Protein AF-A0A955A7E6-F1 (afdb_monomer_lite)

Secondary structure (DSSP, 8-state):
--HHHHHHHHHHHHHHHT--TTS-TT-GGGTTTTTTHHHHHHHHHHTT------SS-EEEEEEESSTT----HHHHHHHHHHHHHH-TT-EEEEEEEEEEEEEE--BTT--EEEPTTT--EEE--TT-TT-HHHHHHHHHHHHHSSS-TTT-EEE-TTT--EEEGGG-EESS--EEEEEEEEEE----SSPPPHHHHHHHHHHHTS-EEEEEEE-

Structure (mmCIF, N/CA/C/O backbone):
data_AF-A0A955A7E6-F1
#
_entry.id   AF-A0A955A7E6-F1
#
loop_
_atom_site.group_PDB
_atom_site.id
_atom_site.type_symbol
_atom_site.label_atom_id
_atom_site.label_alt_id
_atom_site.label_comp_id
_atom_site.label_asym_id
_atom_site.label_entity_id
_atom_site.label_seq_id
_atom_site.pdbx_PDB_ins_code
_atom_site.Cartn_x
_atom_site.Cartn_y
_atom_site.Cartn_z
_atom_site.occupancy
_atom_site.B_iso_or_equiv
_atom_site.auth_seq_id
_atom_site.auth_comp_id
_atom_site.auth_asym_id
_atom_site.auth_atom_id
_atom_site.pdbx_PDB_model_num
ATOM 1 N N . MET A 1 1 ? 52.123 -18.744 0.848 1.00 58.06 1 MET A N 1
ATOM 2 C CA . MET A 1 1 ? 50.751 -18.868 1.372 1.00 58.06 1 MET A CA 1
ATOM 3 C C . MET A 1 1 ? 49.791 -18.625 0.222 1.00 58.06 1 MET A C 1
ATOM 5 O O . MET A 1 1 ? 49.946 -17.614 -0.463 1.00 58.06 1 MET A O 1
ATOM 9 N N . ARG A 1 2 ? 48.889 -19.569 -0.059 1.00 76.00 2 ARG A N 1
ATOM 10 C CA . ARG A 1 2 ? 47.854 -19.397 -1.097 1.00 76.00 2 ARG A CA 1
ATOM 11 C C . ARG A 1 2 ? 46.887 -18.290 -0.660 1.00 76.00 2 ARG A C 1
ATOM 13 O O . ARG A 1 2 ? 46.747 -18.036 0.534 1.00 76.00 2 ARG A O 1
ATOM 20 N N . ARG A 1 3 ? 46.232 -17.617 -1.611 1.00 71.25 3 ARG A N 1
ATOM 21 C CA . ARG A 1 3 ? 45.279 -16.523 -1.331 1.00 71.25 3 ARG A CA 1
ATOM 22 C C . ARG A 1 3 ? 44.211 -16.945 -0.310 1.00 71.25 3 ARG A C 1
ATOM 24 O O . ARG A 1 3 ? 43.955 -16.196 0.625 1.00 71.25 3 ARG A O 1
ATOM 31 N N . ASP A 1 4 ? 43.705 -18.168 -0.432 1.00 75.38 4 ASP A N 1
ATOM 32 C CA . ASP A 1 4 ? 42.652 -18.720 0.430 1.00 75.38 4 ASP A CA 1
ATOM 33 C C . ASP A 1 4 ? 43.144 -19.024 1.854 1.00 75.38 4 ASP A C 1
ATOM 35 O O . ASP A 1 4 ? 42.432 -18.789 2.823 1.00 75.38 4 ASP A O 1
ATOM 39 N N . GLU A 1 5 ? 44.394 -19.477 2.004 1.00 79.00 5 GLU A N 1
ATOM 40 C CA . GLU A 1 5 ? 45.022 -19.701 3.317 1.00 79.00 5 GLU A CA 1
ATOM 41 C C . GLU A 1 5 ? 45.196 -18.376 4.071 1.00 79.00 5 GLU A C 1
ATOM 43 O O . GLU A 1 5 ? 44.936 -18.301 5.271 1.00 79.00 5 GLU A O 1
ATOM 48 N N . ARG A 1 6 ? 45.583 -17.309 3.352 1.00 84.94 6 ARG A N 1
ATOM 49 C CA . ARG A 1 6 ? 45.691 -15.959 3.922 1.00 84.94 6 ARG A CA 1
ATOM 50 C C . ARG A 1 6 ? 44.331 -15.433 4.364 1.00 84.94 6 ARG A C 1
ATOM 52 O O . ARG A 1 6 ? 44.232 -14.839 5.431 1.00 84.94 6 ARG A O 1
ATOM 59 N N . LEU A 1 7 ? 43.312 -15.621 3.528 1.00 83.62 7 LEU A N 1
ATOM 60 C CA . LEU A 1 7 ? 41.966 -15.130 3.796 1.00 83.62 7 LEU A CA 1
ATOM 61 C C . LEU A 1 7 ? 41.359 -15.831 5.014 1.00 83.62 7 LEU A C 1
ATOM 63 O O . LEU A 1 7 ? 40.848 -15.168 5.909 1.00 83.62 7 LEU A O 1
ATOM 67 N N . ARG A 1 8 ? 41.507 -17.158 5.089 1.00 84.12 8 ARG A N 1
ATOM 68 C CA . ARG A 1 8 ? 41.036 -17.957 6.222 1.00 84.12 8 ARG A CA 1
ATOM 69 C C . ARG A 1 8 ? 41.695 -17.541 7.534 1.00 84.12 8 ARG A C 1
ATOM 71 O O . ARG A 1 8 ? 41.008 -17.456 8.544 1.00 84.12 8 ARG A O 1
ATOM 78 N N . TYR A 1 9 ? 42.998 -17.255 7.507 1.00 85.75 9 TYR A N 1
ATOM 79 C CA . TYR A 1 9 ? 43.719 -16.748 8.675 1.00 85.75 9 TYR A CA 1
ATOM 80 C C . TYR A 1 9 ? 43.168 -15.394 9.142 1.00 85.75 9 TYR A C 1
ATOM 82 O O . TYR A 1 9 ? 42.861 -15.237 10.317 1.00 85.75 9 TYR A O 1
ATOM 90 N N . VAL A 1 10 ? 42.992 -14.439 8.221 1.00 87.19 10 VAL A N 1
ATOM 91 C CA . VAL A 1 10 ? 42.460 -13.103 8.548 1.00 87.19 10 VAL A CA 1
ATOM 92 C C . VAL A 1 10 ? 41.033 -13.190 9.091 1.00 87.19 10 VAL A C 1
ATOM 94 O O . VAL A 1 10 ? 40.727 -12.543 10.083 1.00 87.19 10 VAL A O 1
ATOM 97 N N . ILE A 1 11 ? 40.177 -14.017 8.485 1.00 85.75 11 ILE A N 1
ATOM 98 C CA . ILE A 1 11 ? 38.806 -14.226 8.966 1.00 85.75 11 ILE A CA 1
ATOM 99 C C . ILE A 1 11 ? 38.822 -14.802 10.384 1.00 85.75 11 ILE A C 1
ATOM 101 O O . ILE A 1 11 ? 38.129 -14.284 11.246 1.00 85.75 11 ILE A O 1
ATOM 105 N N . SER A 1 12 ? 39.638 -15.826 10.645 1.00 83.50 12 SER A N 1
ATOM 106 C CA . SER A 1 12 ? 39.751 -16.418 11.983 1.00 83.50 12 SER A CA 1
ATOM 107 C C . SER A 1 12 ? 40.184 -15.399 13.042 1.00 83.50 12 SER A C 1
ATOM 109 O O . SER A 1 12 ? 39.665 -15.420 14.152 1.00 83.50 12 SER A O 1
ATOM 111 N N . ASP A 1 13 ? 41.112 -14.502 12.696 1.00 85.00 13 ASP A N 1
ATOM 112 C CA . ASP A 1 13 ? 41.604 -13.466 13.608 1.00 85.00 13 ASP A CA 1
ATOM 113 C C . ASP A 1 13 ? 40.532 -12.400 13.898 1.00 85.00 13 ASP A C 1
ATOM 115 O O . ASP A 1 13 ? 40.347 -12.026 15.053 1.00 85.00 13 ASP A O 1
ATOM 119 N N . ILE A 1 14 ? 39.758 -11.983 12.887 1.00 84.69 14 ILE A N 1
ATOM 120 C CA . ILE A 1 14 ? 38.626 -11.052 13.056 1.00 84.69 14 ILE A CA 1
ATOM 121 C C . ILE A 1 14 ? 37.542 -11.667 13.950 1.00 84.69 14 ILE A C 1
ATOM 123 O O . ILE A 1 14 ? 37.086 -11.012 14.885 1.00 84.69 14 ILE A O 1
ATOM 127 N N . LEU A 1 15 ? 37.152 -12.924 13.704 1.00 79.81 15 LEU A N 1
ATOM 128 C CA . LEU A 1 15 ? 36.142 -13.611 14.521 1.00 79.81 15 LEU A CA 1
ATOM 129 C C . LEU A 1 15 ? 36.568 -13.671 15.997 1.00 79.81 15 LEU A C 1
ATOM 131 O O . LEU A 1 15 ? 35.775 -13.393 16.884 1.00 79.81 15 LEU A O 1
ATOM 135 N N . PHE A 1 16 ? 37.838 -13.966 16.272 1.00 76.19 16 PHE A N 1
ATOM 136 C CA . PHE A 1 16 ? 38.302 -14.138 17.649 1.00 76.19 16 PHE A CA 1
ATOM 137 C C . PHE A 1 16 ? 38.703 -12.831 18.358 1.00 76.19 16 PHE A C 1
ATOM 139 O O . PHE A 1 16 ? 38.814 -12.795 19.580 1.00 76.19 16 PHE A O 1
ATOM 146 N N . ARG A 1 17 ? 38.983 -11.742 17.634 1.00 78.62 17 ARG A N 1
ATOM 147 C CA . ARG A 1 17 ? 39.456 -10.484 18.252 1.00 78.62 17 ARG A CA 1
ATOM 148 C C . ARG A 1 17 ? 38.476 -9.331 18.148 1.00 78.62 17 ARG A C 1
ATOM 150 O O . ARG A 1 17 ? 38.492 -8.455 19.008 1.00 78.62 17 ARG A O 1
ATOM 157 N N . GLU A 1 18 ? 37.677 -9.301 17.091 1.00 81.12 18 GLU A N 1
ATOM 158 C CA . GLU A 1 18 ? 36.869 -8.137 16.725 1.00 81.12 18 GLU A CA 1
ATOM 159 C C . GLU A 1 18 ? 35.366 -8.435 16.749 1.00 81.12 18 GLU A C 1
ATOM 161 O O . GLU A 1 18 ? 34.572 -7.524 16.974 1.00 81.12 18 GLU A O 1
ATOM 166 N N . TRP A 1 19 ? 34.960 -9.695 16.559 1.00 73.62 19 TRP A N 1
ATOM 167 C CA . TRP A 1 19 ? 33.554 -10.083 16.464 1.00 73.62 19 TRP A CA 1
ATOM 168 C C . TRP A 1 19 ? 33.196 -11.168 17.484 1.00 73.62 19 TRP A C 1
ATOM 170 O O . TRP A 1 19 ? 33.224 -12.352 17.173 1.00 73.62 19 TRP A O 1
ATOM 180 N N . ASP A 1 20 ? 32.825 -10.745 18.699 1.00 75.88 20 ASP A N 1
ATOM 181 C CA . ASP A 1 20 ? 32.431 -11.629 19.809 1.00 75.88 20 ASP A CA 1
ATOM 182 C C . ASP A 1 20 ? 30.921 -11.580 20.120 1.00 75.88 20 ASP A C 1
ATOM 184 O O . ASP A 1 20 ? 30.512 -11.082 21.172 1.00 75.88 20 ASP A O 1
ATOM 188 N N . PRO A 1 21 ? 30.040 -12.036 19.215 1.00 66.50 21 PRO A N 1
ATOM 189 C CA . PRO A 1 21 ? 28.597 -11.882 19.396 1.00 66.50 21 PRO A CA 1
ATOM 190 C C . PRO A 1 21 ? 28.041 -12.662 20.597 1.00 66.50 21 PRO A C 1
ATOM 192 O O . PRO A 1 21 ? 26.967 -12.323 21.090 1.00 66.50 21 PRO A O 1
ATOM 195 N N . VAL A 1 22 ? 28.745 -13.699 21.063 1.00 69.94 22 VAL A N 1
ATOM 196 C CA . VAL A 1 22 ? 28.321 -14.544 22.193 1.00 69.94 22 VAL A CA 1
ATOM 197 C C . VAL A 1 22 ? 29.202 -14.395 23.439 1.00 69.94 22 VAL A C 1
ATOM 199 O O . VAL A 1 22 ? 28.901 -15.016 24.456 1.00 69.94 22 VAL A O 1
ATOM 202 N N . GLY A 1 23 ? 30.226 -13.536 23.398 1.00 75.50 23 GLY A N 1
ATOM 203 C CA . GLY A 1 23 ? 31.015 -13.149 24.571 1.00 75.50 23 GLY A CA 1
ATOM 204 C C . GLY A 1 23 ? 31.943 -14.246 25.096 1.00 75.50 23 GLY A C 1
ATOM 205 O O . GLY A 1 23 ? 31.954 -14.487 26.300 1.00 75.50 23 GLY A O 1
ATOM 206 N N . VAL A 1 24 ? 32.649 -14.960 24.215 1.00 78.19 24 VAL A N 1
ATOM 207 C CA . VAL A 1 24 ? 33.497 -16.111 24.585 1.00 78.19 24 VAL A CA 1
ATOM 208 C C . VAL A 1 24 ? 34.985 -15.919 24.278 1.00 78.19 24 VAL A C 1
ATOM 210 O O . VAL A 1 24 ? 35.782 -16.815 24.561 1.00 78.19 24 VAL A O 1
ATOM 213 N N . ASN A 1 25 ? 35.396 -14.765 23.739 1.00 73.81 25 ASN A N 1
ATOM 214 C CA . ASN A 1 25 ? 36.791 -14.527 23.341 1.00 73.81 25 ASN A CA 1
ATOM 215 C C . ASN A 1 25 ? 37.768 -14.432 24.530 1.00 73.81 25 ASN A C 1
ATOM 217 O O . ASN A 1 25 ? 38.979 -14.574 24.351 1.00 73.81 25 ASN A O 1
ATOM 221 N N . ASP A 1 26 ? 37.272 -14.225 25.752 1.00 75.81 26 ASP A N 1
ATOM 222 C CA . ASP A 1 26 ? 38.051 -14.225 26.996 1.00 75.81 26 ASP A CA 1
ATOM 223 C C . ASP A 1 26 ? 38.126 -15.606 27.679 1.00 75.81 26 ASP A C 1
ATOM 225 O O . ASP A 1 26 ? 38.833 -15.776 28.678 1.00 75.81 26 ASP A O 1
ATOM 229 N N . ILE A 1 27 ? 37.452 -16.620 27.127 1.00 78.19 27 ILE A N 1
ATOM 230 C CA . ILE A 1 27 ? 37.404 -17.973 27.679 1.00 78.19 27 ILE A CA 1
ATOM 231 C C . ILE A 1 27 ? 38.333 -18.888 26.866 1.00 78.19 27 ILE A C 1
ATOM 233 O O . ILE A 1 27 ? 37.972 -19.464 25.846 1.00 78.19 27 ILE A O 1
ATOM 237 N N . GLU A 1 28 ? 39.549 -19.104 27.372 1.00 65.81 28 GLU A N 1
ATOM 238 C CA . GLU A 1 28 ? 40.604 -19.885 26.693 1.00 65.81 28 GLU A CA 1
ATOM 239 C C . GLU A 1 28 ? 40.165 -21.312 26.285 1.00 65.81 28 GLU A C 1
ATOM 241 O O . GLU A 1 28 ? 40.630 -21.860 25.284 1.00 65.81 28 GLU A O 1
ATOM 246 N N . ARG A 1 29 ? 39.226 -21.909 27.035 1.00 70.75 29 ARG A N 1
ATOM 247 C CA . ARG A 1 29 ? 38.720 -23.281 26.829 1.00 70.75 29 ARG A CA 1
ATOM 248 C C . ARG A 1 29 ? 37.742 -23.454 25.665 1.00 70.75 29 ARG A C 1
ATOM 250 O O . ARG A 1 29 ? 37.391 -24.598 25.401 1.00 70.75 29 ARG A O 1
ATOM 257 N N . VAL A 1 30 ? 37.293 -22.373 25.038 1.00 69.50 30 VAL A N 1
ATOM 258 C CA . VAL A 1 30 ? 36.272 -22.393 23.972 1.00 69.50 30 VAL A CA 1
ATOM 259 C C . VAL A 1 30 ? 36.739 -21.633 22.729 1.00 69.50 30 VAL A C 1
ATOM 261 O O . VAL A 1 30 ? 35.948 -21.152 21.925 1.00 69.50 30 VAL A O 1
ATOM 264 N N . SER A 1 31 ? 38.060 -21.524 22.563 1.00 66.00 31 SER A N 1
ATOM 265 C CA . SER A 1 31 ? 38.680 -20.877 21.403 1.00 66.00 31 SER A CA 1
ATOM 266 C C . SER A 1 31 ? 38.385 -21.584 20.073 1.00 66.00 31 SER A C 1
ATOM 268 O O . SER A 1 31 ? 38.509 -20.963 19.021 1.00 66.00 31 SER A O 1
ATOM 270 N N . ASP A 1 32 ? 37.947 -22.843 20.115 1.00 76.44 32 ASP A N 1
ATOM 271 C CA . ASP A 1 32 ? 37.553 -23.659 18.966 1.00 76.44 32 ASP A CA 1
ATOM 272 C C . ASP A 1 32 ? 36.074 -23.512 18.565 1.00 76.44 32 ASP A C 1
ATOM 274 O O . ASP A 1 32 ? 35.696 -23.958 17.479 1.00 76.44 32 ASP A O 1
ATOM 278 N N . GLU A 1 33 ? 35.233 -22.840 19.365 1.00 76.06 33 GLU A N 1
ATOM 279 C CA . GLU A 1 33 ? 33.806 -22.620 19.050 1.00 76.06 33 GLU A CA 1
ATOM 280 C C . GLU A 1 33 ? 33.615 -21.918 17.697 1.00 76.06 33 GLU A C 1
ATOM 282 O O . GLU A 1 33 ? 32.651 -22.165 16.963 1.00 76.06 33 GLU A O 1
ATOM 287 N N . TYR A 1 34 ? 34.576 -21.072 17.319 1.00 76.75 34 TYR A N 1
ATOM 288 C CA . TYR A 1 34 ? 34.531 -20.336 16.066 1.00 76.75 34 TYR A CA 1
ATOM 289 C C . TYR A 1 34 ? 35.208 -21.049 14.887 1.00 76.75 34 TYR A C 1
ATOM 291 O O . TYR A 1 34 ? 35.057 -20.596 13.752 1.00 76.75 34 TYR A O 1
ATOM 299 N N . ASP A 1 35 ? 35.884 -22.187 15.080 1.00 82.88 35 ASP A N 1
ATOM 300 C CA . ASP A 1 35 ? 36.680 -22.849 14.028 1.00 82.88 35 ASP A CA 1
ATOM 301 C C . ASP A 1 35 ? 35.842 -23.367 12.847 1.00 82.88 35 ASP A C 1
ATOM 303 O O . ASP A 1 35 ? 36.354 -23.584 11.738 1.00 82.88 35 ASP A O 1
ATOM 307 N N . SER A 1 36 ? 34.534 -23.531 13.059 1.00 82.94 36 SER A N 1
ATOM 308 C CA . SER A 1 36 ? 33.584 -23.965 12.033 1.00 82.94 36 SER A CA 1
ATOM 309 C C . SER A 1 36 ? 33.230 -22.874 11.008 1.00 82.94 36 SER A C 1
ATOM 311 O O . SER A 1 36 ? 32.884 -23.201 9.868 1.00 82.94 36 SER A O 1
ATOM 313 N N . TYR A 1 37 ? 33.370 -21.587 11.352 1.00 80.88 37 TYR A N 1
ATOM 314 C CA . TYR A 1 37 ? 32.966 -20.460 10.497 1.00 80.88 37 TYR A CA 1
ATOM 315 C C . TYR A 1 37 ? 33.991 -20.068 9.416 1.00 80.88 37 TYR A C 1
ATOM 317 O O . TYR A 1 37 ? 33.574 -19.850 8.269 1.00 80.88 37 TYR A O 1
ATOM 325 N N . PRO A 1 38 ? 35.317 -20.001 9.687 1.00 86.62 38 PRO A N 1
ATOM 326 C CA . PRO A 1 38 ? 36.310 -19.553 8.714 1.00 86.62 38 PRO A CA 1
ATOM 327 C C . PRO A 1 38 ? 36.253 -20.252 7.351 1.00 86.62 38 PRO A C 1
ATOM 329 O O . PRO A 1 38 ? 36.372 -19.551 6.345 1.00 86.62 38 PRO A O 1
ATOM 332 N N . PRO A 1 39 ? 36.042 -21.582 7.236 1.00 83.38 39 PRO A N 1
ATOM 333 C CA . PRO A 1 39 ? 35.915 -22.232 5.929 1.00 83.38 39 PRO A CA 1
ATOM 334 C C . PRO A 1 39 ? 34.721 -21.720 5.112 1.00 83.38 39 PRO A C 1
ATOM 336 O O . PRO A 1 39 ? 34.857 -21.466 3.914 1.00 83.38 39 PRO A O 1
ATOM 339 N N . GLY A 1 40 ? 33.562 -21.548 5.756 1.00 81.56 40 GLY A N 1
ATOM 340 C CA . GLY A 1 40 ? 32.336 -21.082 5.109 1.00 81.56 40 GLY A CA 1
ATOM 341 C C . GLY A 1 40 ? 32.439 -19.627 4.665 1.00 81.56 40 GLY A C 1
ATOM 342 O O . GLY A 1 40 ? 32.144 -19.313 3.514 1.00 81.56 40 GLY A O 1
ATOM 343 N N . LEU A 1 41 ? 32.942 -18.760 5.543 1.00 81.94 41 LEU A N 1
ATOM 344 C CA . LEU A 1 41 ? 33.145 -17.340 5.252 1.00 81.94 41 LEU A CA 1
ATOM 345 C C . LEU A 1 41 ? 34.226 -17.110 4.192 1.00 81.94 41 LEU A C 1
ATOM 347 O O . LEU A 1 41 ? 34.066 -16.247 3.334 1.00 81.94 41 LEU A O 1
ATOM 351 N N . THR A 1 42 ? 35.290 -17.922 4.190 1.00 84.38 42 THR A N 1
ATOM 352 C CA . THR A 1 42 ? 36.318 -17.872 3.138 1.00 84.38 42 THR A CA 1
ATOM 353 C C . THR A 1 42 ? 35.713 -18.200 1.778 1.00 84.38 42 THR A C 1
ATOM 355 O O . THR A 1 42 ? 35.980 -17.499 0.805 1.00 84.38 42 THR A O 1
ATOM 358 N N . ARG A 1 43 ? 34.856 -19.228 1.713 1.00 80.88 43 ARG A N 1
ATOM 359 C CA . ARG A 1 43 ? 34.132 -19.585 0.488 1.00 80.88 43 ARG A CA 1
ATOM 360 C C . ARG A 1 43 ? 33.239 -18.437 0.019 1.00 80.88 43 ARG A C 1
ATOM 362 O O . ARG A 1 43 ? 33.353 -18.020 -1.124 1.00 80.88 43 ARG A O 1
ATOM 369 N N . VAL A 1 44 ? 32.432 -17.872 0.916 1.00 78.62 44 VAL A N 1
ATOM 370 C CA . VAL A 1 44 ? 31.553 -16.729 0.616 1.00 78.62 44 VAL A CA 1
ATOM 371 C C . VAL A 1 44 ? 32.353 -15.527 0.100 1.00 78.62 44 VAL A C 1
ATOM 373 O O . VAL A 1 44 ? 32.000 -14.950 -0.920 1.00 78.62 44 VAL A O 1
ATOM 376 N N . ALA A 1 45 ? 33.464 -15.168 0.739 1.00 79.06 45 ALA A N 1
ATOM 377 C CA . ALA A 1 45 ? 34.293 -14.041 0.313 1.00 79.06 45 ALA A CA 1
ATOM 378 C C . ALA A 1 45 ? 35.006 -14.281 -1.035 1.00 79.06 45 ALA A C 1
ATOM 380 O O . ALA A 1 45 ? 35.194 -13.338 -1.805 1.00 79.06 45 ALA A O 1
ATOM 381 N N . CYS A 1 46 ? 35.390 -15.524 -1.342 1.00 80.25 46 CYS A N 1
ATOM 382 C CA . CYS A 1 46 ? 35.967 -15.886 -2.639 1.00 80.25 46 CYS A CA 1
ATOM 383 C C . CYS A 1 46 ? 34.922 -15.931 -3.765 1.00 80.25 46 CYS A C 1
ATOM 385 O O . CYS A 1 46 ? 35.240 -15.548 -4.891 1.00 80.25 46 CYS A O 1
ATOM 387 N N . ASP A 1 47 ? 33.692 -16.345 -3.452 1.00 80.25 47 ASP A N 1
ATOM 388 C CA . ASP A 1 47 ? 32.591 -16.504 -4.410 1.00 80.25 47 ASP A CA 1
ATOM 389 C C . ASP A 1 47 ? 31.814 -15.193 -4.661 1.00 80.25 47 ASP A C 1
ATOM 391 O O . ASP A 1 47 ? 30.856 -15.186 -5.431 1.00 80.25 47 ASP A O 1
ATOM 395 N N . GLY A 1 48 ? 32.227 -14.075 -4.045 1.00 65.62 48 GLY A N 1
ATOM 396 C CA . GLY A 1 48 ? 31.542 -12.785 -4.169 1.00 65.62 48 GLY A CA 1
ATOM 397 C C . GLY A 1 48 ? 30.224 -12.764 -3.399 1.00 65.62 48 GLY A C 1
ATOM 398 O O . GLY A 1 48 ? 29.186 -12.468 -3.979 1.00 65.62 48 GLY A O 1
ATOM 399 N N . GLY A 1 49 ? 30.292 -13.137 -2.115 1.00 60.88 49 GLY A N 1
ATOM 400 C CA . GLY A 1 49 ? 29.180 -13.265 -1.176 1.00 60.88 49 GLY A CA 1
ATOM 401 C C . GLY A 1 49 ? 28.143 -12.148 -1.250 1.00 60.88 49 GLY A C 1
ATOM 402 O O . GLY A 1 49 ? 28.446 -11.076 -1.769 1.00 60.88 49 GLY A O 1
ATOM 403 N N . PRO A 1 50 ? 26.927 -12.384 -0.724 1.00 57.84 50 PRO A N 1
ATOM 404 C CA . PRO A 1 50 ? 25.814 -11.459 -0.886 1.00 57.84 50 PRO A CA 1
ATOM 405 C C . PRO A 1 50 ? 26.250 -10.045 -0.496 1.00 57.84 50 PRO A C 1
ATOM 407 O O . PRO A 1 50 ? 26.624 -9.789 0.6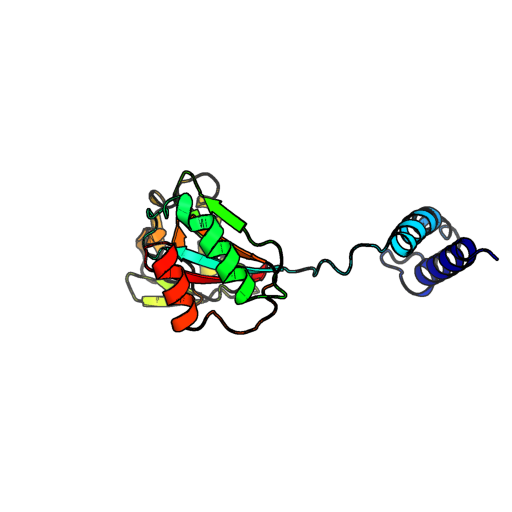50 1.00 57.84 50 PRO A O 1
ATOM 410 N N . THR A 1 51 ? 26.253 -9.145 -1.478 1.00 58.53 51 THR A N 1
ATOM 411 C CA . THR A 1 51 ? 26.460 -7.717 -1.268 1.00 58.53 51 THR A CA 1
ATOM 412 C C . THR A 1 51 ? 25.256 -7.231 -0.488 1.00 58.53 51 THR A C 1
ATOM 414 O O . THR A 1 51 ? 24.193 -7.107 -1.076 1.00 58.53 51 THR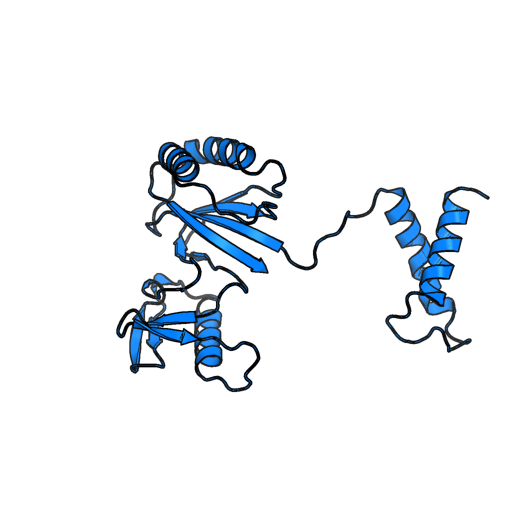 A O 1
ATOM 417 N N . GLY A 1 52 ? 25.423 -7.099 0.831 1.00 50.16 52 GLY A N 1
ATOM 418 C CA . GLY A 1 52 ? 24.467 -6.534 1.782 1.00 50.16 52 GLY A CA 1
ATOM 419 C C . GLY A 1 52 ? 22.999 -6.705 1.403 1.00 50.16 52 GLY A C 1
ATOM 420 O O . GLY A 1 52 ? 22.438 -5.838 0.747 1.00 50.16 52 GLY A O 1
ATOM 421 N N . ARG A 1 53 ? 22.342 -7.761 1.899 1.00 48.69 53 ARG A N 1
ATOM 422 C CA . ARG A 1 53 ? 20.921 -7.585 2.215 1.00 48.69 53 ARG A CA 1
ATOM 423 C C . ARG A 1 53 ? 20.880 -6.460 3.241 1.00 48.69 53 ARG A C 1
ATOM 425 O O . ARG A 1 53 ? 21.464 -6.628 4.316 1.00 48.69 53 ARG A O 1
ATOM 432 N N . ASN A 1 54 ? 20.280 -5.323 2.903 1.00 54.56 54 ASN A N 1
ATOM 433 C CA . ASN A 1 54 ? 19.865 -4.408 3.952 1.00 54.56 54 ASN A CA 1
ATOM 434 C C . ASN A 1 54 ? 18.940 -5.190 4.893 1.00 54.56 54 ASN A C 1
ATOM 436 O O . ASN A 1 54 ? 18.253 -6.124 4.484 1.00 54.56 54 ASN A O 1
ATOM 440 N N . MET A 1 55 ? 19.011 -4.878 6.186 1.00 64.56 55 MET A N 1
ATOM 441 C CA . MET A 1 55 ? 18.120 -5.493 7.173 1.00 64.56 55 MET A CA 1
ATOM 442 C C . MET A 1 55 ? 16.667 -5.043 7.003 1.00 64.56 55 MET A C 1
ATOM 444 O O . MET A 1 55 ? 15.799 -5.647 7.620 1.00 64.56 55 MET A O 1
ATOM 448 N N . SER A 1 56 ? 16.448 -4.015 6.184 1.00 80.44 56 SER A N 1
ATOM 449 C CA . SER A 1 56 ? 15.154 -3.488 5.796 1.00 80.44 56 SER A CA 1
ATOM 450 C C . SER A 1 56 ? 15.060 -3.323 4.280 1.00 80.44 56 SER A C 1
ATOM 452 O O . SER A 1 56 ? 16.076 -3.098 3.611 1.00 80.44 56 SER A O 1
ATOM 454 N N . ASP A 1 57 ? 13.845 -3.427 3.755 1.00 91.75 57 ASP A N 1
ATOM 455 C CA . ASP A 1 57 ? 13.526 -3.276 2.338 1.00 91.75 57 ASP A CA 1
ATOM 456 C C . ASP A 1 57 ? 12.487 -2.163 2.139 1.00 91.75 57 ASP A C 1
ATOM 458 O O . ASP A 1 57 ? 11.427 -2.131 2.771 1.00 91.75 57 ASP A O 1
ATOM 462 N N . ASP A 1 58 ? 12.768 -1.258 1.203 1.00 94.56 58 ASP A N 1
ATOM 463 C CA . ASP A 1 58 ? 11.839 -0.205 0.797 1.00 94.56 58 ASP A CA 1
ATOM 464 C C . ASP A 1 58 ? 11.081 -0.625 -0.459 1.00 94.56 58 ASP A C 1
ATOM 466 O O . ASP A 1 58 ? 11.682 -1.003 -1.458 1.00 94.56 58 ASP A O 1
ATOM 470 N N . TYR A 1 59 ? 9.763 -0.469 -0.486 1.00 96.62 59 TYR A N 1
ATOM 471 C CA . TYR A 1 59 ? 8.960 -0.743 -1.677 1.00 96.62 59 TYR A CA 1
ATOM 472 C C . TYR A 1 59 ? 8.256 0.512 -2.170 1.00 96.62 59 TYR A C 1
ATOM 474 O O . TYR A 1 59 ? 7.675 1.275 -1.395 1.00 96.62 59 TYR A O 1
ATOM 482 N N . LEU A 1 60 ? 8.231 0.684 -3.492 1.00 97.62 60 LEU A N 1
ATOM 483 C CA . LEU A 1 60 ? 7.227 1.514 -4.147 1.00 97.62 60 LEU A CA 1
ATOM 484 C C . LEU A 1 60 ? 6.213 0.599 -4.828 1.00 97.62 60 LEU A C 1
ATOM 486 O O . LEU A 1 60 ? 6.525 -0.061 -5.818 1.00 97.62 60 LEU A O 1
ATOM 490 N N . LYS A 1 61 ? 4.986 0.616 -4.315 1.00 98.19 61 LYS A N 1
ATOM 491 C CA . LYS A 1 61 ? 3.852 -0.153 -4.819 1.00 98.19 61 LYS A CA 1
ATOM 492 C C . LYS A 1 61 ? 2.901 0.777 -5.568 1.00 98.19 61 LYS A C 1
ATOM 494 O O . LYS A 1 61 ? 2.537 1.853 -5.085 1.00 98.19 61 LYS A O 1
ATOM 499 N N . ILE A 1 62 ? 2.497 0.385 -6.768 1.00 98.50 62 ILE A N 1
ATOM 500 C CA . ILE A 1 62 ? 1.594 1.146 -7.633 1.00 98.50 62 ILE A CA 1
ATOM 501 C C . ILE A 1 62 ? 0.327 0.329 -7.828 1.00 98.50 62 ILE A C 1
ATOM 503 O O . ILE A 1 62 ? 0.341 -0.728 -8.460 1.00 98.50 62 ILE A O 1
ATOM 507 N N . ILE A 1 63 ? -0.778 0.855 -7.308 1.00 98.56 63 ILE A N 1
ATOM 508 C CA . ILE A 1 63 ? -2.058 0.151 -7.257 1.00 98.56 63 ILE A CA 1
ATOM 509 C C . ILE A 1 63 ? -3.163 0.956 -7.943 1.00 98.56 63 ILE A C 1
ATOM 511 O O . ILE A 1 63 ? -3.113 2.192 -7.964 1.00 98.56 63 ILE A O 1
ATOM 515 N N . PRO A 1 64 ? -4.201 0.311 -8.494 1.00 98.44 64 PRO A N 1
ATOM 516 C CA . PRO A 1 64 ? -5.367 1.009 -8.999 1.00 98.44 64 PRO A CA 1
ATOM 517 C C . PRO A 1 64 ? -6.134 1.696 -7.868 1.00 98.44 64 PRO A C 1
ATOM 519 O O . PRO A 1 64 ? -6.306 1.167 -6.778 1.00 98.44 64 PRO A O 1
ATOM 522 N N . THR A 1 65 ? -6.677 2.874 -8.156 1.00 97.00 65 THR A N 1
ATOM 523 C CA . THR A 1 65 ? -7.568 3.598 -7.226 1.00 97.00 65 THR A CA 1
ATOM 524 C C . THR A 1 65 ? -8.907 2.888 -6.990 1.00 97.00 65 THR A C 1
ATOM 526 O O . THR A 1 65 ? -9.606 3.201 -6.031 1.00 97.00 65 THR A O 1
ATOM 529 N N . SER A 1 66 ? -9.275 1.943 -7.860 1.00 97.38 66 SER A N 1
ATOM 530 C CA . SER A 1 66 ? -10.424 1.054 -7.694 1.00 97.38 66 SER A CA 1
ATOM 531 C C . SER A 1 66 ? -9.921 -0.346 -7.352 1.00 97.38 66 SER A C 1
ATOM 533 O O . SER A 1 66 ? -9.266 -0.966 -8.184 1.00 97.38 66 SER A O 1
ATOM 535 N N . ALA A 1 67 ? -10.254 -0.841 -6.157 1.00 97.31 67 ALA A N 1
ATOM 536 C CA . ALA A 1 67 ? -9.693 -2.080 -5.612 1.00 97.31 67 ALA A CA 1
ATOM 537 C C . ALA A 1 67 ? -9.922 -3.324 -6.492 1.00 97.31 67 ALA A C 1
ATOM 539 O O . ALA A 1 67 ? -9.050 -4.177 -6.612 1.00 97.31 67 ALA A O 1
ATOM 540 N N . GLU A 1 68 ? -11.075 -3.389 -7.159 1.00 97.38 68 GLU A N 1
ATOM 541 C CA . GLU A 1 68 ? -11.465 -4.486 -8.060 1.00 97.38 68 GLU A CA 1
ATOM 542 C C . GLU A 1 68 ? -10.771 -4.437 -9.429 1.00 97.38 68 GLU A C 1
ATOM 544 O O . GLU A 1 68 ? -10.877 -5.365 -10.234 1.00 97.38 68 GLU A O 1
ATOM 549 N N . CYS A 1 69 ? -10.116 -3.322 -9.757 1.00 97.69 69 CYS A N 1
ATOM 550 C CA . CYS A 1 69 ? -9.543 -3.128 -11.075 1.00 97.69 69 CYS A CA 1
ATOM 551 C C . CYS A 1 69 ? -8.307 -4.011 -11.255 1.00 97.69 69 CYS A C 1
ATOM 553 O O . CYS A 1 69 ? -7.296 -3.826 -10.587 1.00 97.69 69 CYS A O 1
ATOM 555 N N . VAL A 1 70 ? -8.366 -4.918 -12.230 1.00 98.38 70 VAL A N 1
ATOM 556 C CA . VAL A 1 70 ? -7.203 -5.670 -12.707 1.00 98.38 70 VAL A CA 1
ATOM 557 C C . VAL A 1 70 ? -6.909 -5.239 -14.148 1.00 98.38 70 VAL A C 1
ATOM 559 O O . VAL A 1 70 ? -7.685 -5.559 -15.056 1.00 98.38 70 VAL A O 1
ATOM 562 N N . PRO A 1 71 ? -5.810 -4.500 -14.396 1.00 97.56 71 PRO A N 1
ATOM 563 C CA . PRO A 1 71 ? -5.385 -4.130 -15.739 1.00 97.56 71 PRO A CA 1
ATOM 564 C C . PRO A 1 71 ? -5.232 -5.352 -16.661 1.00 97.56 71 PRO A C 1
ATOM 566 O O . PRO A 1 71 ? -4.779 -6.410 -16.213 1.00 97.56 71 PRO A O 1
ATOM 569 N N . PRO A 1 72 ? -5.548 -5.244 -17.966 1.00 97.06 72 PRO A N 1
ATOM 570 C CA . PRO A 1 72 ? -5.446 -6.377 -18.882 1.00 97.06 72 PRO A CA 1
ATOM 571 C C . PRO A 1 72 ? -4.016 -6.930 -18.970 1.00 97.06 72 PRO A C 1
ATOM 573 O O . PRO A 1 72 ? -3.095 -6.184 -19.269 1.00 97.06 72 PRO A O 1
ATOM 576 N N . LYS A 1 73 ? -3.828 -8.253 -18.874 1.00 96.38 73 LYS A N 1
ATOM 577 C CA . LYS A 1 73 ? -2.501 -8.917 -18.872 1.00 96.38 73 LYS A CA 1
ATOM 578 C C . LYS A 1 73 ? -1.513 -8.466 -19.958 1.00 96.38 73 LYS A C 1
ATOM 580 O O . LYS A 1 73 ? -0.303 -8.463 -19.755 1.00 96.38 73 LYS A O 1
ATOM 585 N N . ARG A 1 74 ? -2.018 -8.057 -21.125 1.00 96.62 74 ARG A N 1
ATOM 586 C CA . ARG A 1 74 ? -1.202 -7.529 -22.232 1.00 96.62 74 ARG A CA 1
ATOM 587 C C . ARG A 1 74 ? -0.446 -6.233 -21.896 1.00 96.62 74 ARG A C 1
ATOM 589 O O . ARG A 1 74 ? 0.512 -5.925 -22.594 1.00 96.62 74 ARG A O 1
ATOM 596 N N . THR A 1 75 ? -0.871 -5.477 -20.882 1.00 97.56 75 THR A N 1
ATOM 597 C CA . THR A 1 75 ? -0.283 -4.179 -20.509 1.00 97.56 75 THR A CA 1
ATOM 598 C C . THR A 1 75 ? 0.834 -4.310 -19.472 1.00 97.56 75 THR A C 1
ATOM 600 O O . THR A 1 75 ? 1.712 -3.453 -19.410 1.00 97.56 75 THR A O 1
ATOM 603 N N . HIS A 1 76 ? 0.859 -5.410 -18.710 1.00 96.88 76 HIS A N 1
ATOM 604 C CA . HIS A 1 76 ? 1.747 -5.610 -17.554 1.00 96.88 76 HIS A CA 1
ATOM 605 C C . HIS A 1 76 ? 3.227 -5.501 -17.916 1.00 96.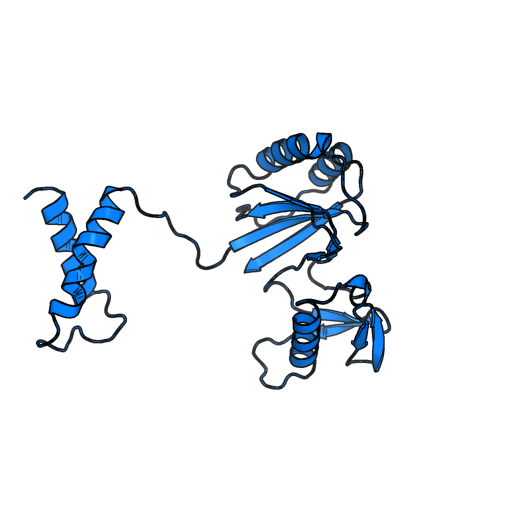88 76 HIS A C 1
ATOM 607 O O . HIS A 1 76 ? 3.978 -4.768 -17.280 1.00 96.88 76 HIS A O 1
ATOM 613 N N . ARG A 1 77 ? 3.649 -6.172 -18.996 1.00 97.31 77 ARG A N 1
ATOM 614 C CA . ARG A 1 77 ? 5.048 -6.128 -19.448 1.00 97.31 77 ARG A CA 1
ATOM 615 C C . ARG A 1 77 ? 5.479 -4.715 -19.837 1.00 97.31 77 ARG A C 1
ATOM 617 O O . ARG A 1 77 ? 6.597 -4.321 -19.528 1.00 97.31 77 ARG A O 1
ATOM 624 N N . SER A 1 78 ? 4.617 -3.969 -20.525 1.00 97.94 78 SER A N 1
ATOM 625 C CA . SER A 1 78 ? 4.919 -2.593 -20.923 1.00 97.94 78 SER A CA 1
ATOM 626 C C . SER A 1 78 ? 5.027 -1.672 -19.710 1.00 97.94 78 SER A C 1
ATOM 628 O O . SER A 1 78 ? 5.922 -0.834 -19.678 1.00 97.94 78 SER A O 1
ATOM 630 N N . ALA A 1 79 ? 4.177 -1.871 -18.699 1.00 98.19 79 ALA A N 1
ATOM 631 C CA . ALA A 1 79 ? 4.242 -1.120 -17.451 1.00 98.19 79 ALA A CA 1
ATOM 632 C C . ALA A 1 79 ? 5.537 -1.412 -16.675 1.00 98.19 79 ALA A C 1
ATOM 634 O O . ALA A 1 79 ? 6.209 -0.474 -16.265 1.00 98.19 79 ALA A O 1
ATOM 635 N N . LEU A 1 80 ? 5.951 -2.682 -16.568 1.00 97.69 80 LEU A N 1
ATOM 636 C CA . LEU A 1 80 ? 7.230 -3.065 -15.951 1.00 97.69 80 LEU A CA 1
ATOM 637 C C . LEU A 1 80 ? 8.438 -2.463 -16.674 1.00 97.69 80 LEU A C 1
ATOM 639 O O . LEU A 1 80 ? 9.363 -1.967 -16.037 1.00 97.69 80 LEU A O 1
ATOM 643 N N . VAL A 1 81 ? 8.441 -2.506 -18.011 1.00 97.62 81 VAL A N 1
ATOM 644 C CA . VAL A 1 81 ? 9.523 -1.909 -18.807 1.00 97.62 81 VAL A CA 1
ATOM 645 C C . VAL A 1 81 ? 9.601 -0.408 -18.557 1.00 97.62 81 VAL A C 1
ATOM 647 O O . VAL A 1 81 ? 10.698 0.095 -18.343 1.00 97.62 81 VAL A O 1
ATOM 650 N N . LEU A 1 82 ? 8.464 0.290 -18.541 1.00 98.06 82 LEU A N 1
ATOM 651 C CA . LEU A 1 82 ? 8.435 1.719 -18.250 1.00 98.06 82 LEU A CA 1
ATOM 652 C C . LEU A 1 82 ? 8.899 2.006 -16.814 1.00 98.06 82 LEU A C 1
ATOM 654 O O . LEU A 1 82 ? 9.756 2.862 -16.617 1.00 98.06 82 LEU A O 1
ATOM 658 N N . LEU A 1 83 ? 8.419 1.249 -15.826 1.00 97.75 83 LEU A N 1
ATOM 659 C CA . LEU A 1 83 ? 8.792 1.434 -14.424 1.00 97.75 83 LEU A CA 1
ATOM 660 C C . LEU A 1 83 ? 10.309 1.312 -14.210 1.00 97.75 83 LEU A C 1
ATOM 662 O O . LEU A 1 83 ? 10.906 2.143 -13.532 1.00 97.75 83 LEU A O 1
ATOM 666 N N . ARG A 1 84 ? 10.956 0.348 -14.874 1.00 97.00 84 ARG A N 1
ATOM 667 C CA . ARG A 1 84 ? 12.422 0.183 -14.848 1.00 97.00 84 ARG A CA 1
ATOM 668 C C . ARG A 1 84 ? 13.185 1.375 -15.415 1.00 97.00 84 ARG A C 1
ATOM 670 O O . ARG A 1 84 ? 14.316 1.616 -15.015 1.00 97.00 84 ARG A O 1
ATOM 677 N N . THR A 1 85 ? 12.594 2.124 -16.347 1.00 97.00 85 THR A N 1
ATOM 678 C CA . THR A 1 85 ? 13.234 3.348 -16.858 1.00 97.00 85 THR A CA 1
ATOM 679 C C . THR A 1 85 ? 13.191 4.487 -15.844 1.00 97.00 85 THR A C 1
ATOM 681 O O . THR A 1 85 ? 14.037 5.375 -15.902 1.00 97.00 85 THR A O 1
ATOM 684 N N . PHE A 1 86 ? 12.233 4.459 -14.913 1.00 96.25 86 PHE A N 1
ATOM 685 C CA . PHE A 1 86 ? 12.113 5.454 -13.850 1.00 96.25 86 PHE A CA 1
ATOM 686 C C . PHE A 1 86 ? 13.024 5.142 -12.659 1.00 96.25 86 PHE A C 1
ATOM 688 O O . PHE A 1 86 ? 13.517 6.071 -12.029 1.00 96.25 86 PHE A O 1
ATOM 695 N N . PHE A 1 87 ? 13.291 3.859 -12.399 1.00 95.38 87 PHE A N 1
ATOM 696 C CA . PHE A 1 87 ? 14.126 3.393 -11.288 1.00 95.38 87 PHE A CA 1
ATOM 697 C C . PHE A 1 87 ? 15.248 2.474 -11.800 1.00 95.38 87 PHE A C 1
ATOM 699 O O . PHE A 1 87 ? 15.157 1.259 -11.669 1.00 95.38 87 PHE A O 1
ATOM 706 N N . PRO A 1 88 ? 16.317 3.005 -12.416 1.00 92.00 88 PRO A N 1
ATOM 707 C CA . PRO A 1 88 ? 17.381 2.171 -12.984 1.00 92.00 88 PRO A CA 1
ATOM 708 C C . PRO A 1 88 ? 18.166 1.368 -11.932 1.00 92.00 88 PRO A C 1
ATOM 710 O O . PRO A 1 88 ? 18.748 0.342 -12.273 1.00 92.00 88 PRO A O 1
ATOM 713 N N . GLU A 1 89 ? 18.172 1.831 -10.680 1.00 91.81 89 GLU A N 1
ATOM 714 C CA . GLU A 1 89 ? 18.808 1.177 -9.526 1.00 91.81 89 GLU A CA 1
ATOM 715 C C . GLU A 1 89 ? 17.810 0.389 -8.665 1.00 91.81 89 GLU A C 1
ATOM 717 O O . GLU A 1 89 ? 18.180 -0.102 -7.605 1.00 91.81 89 GLU A O 1
ATOM 722 N N . GLY A 1 90 ? 16.549 0.292 -9.101 1.00 92.81 90 GLY A N 1
ATOM 723 C CA . GLY A 1 90 ? 15.545 -0.512 -8.421 1.00 92.81 90 GLY A CA 1
ATOM 724 C C . GLY A 1 90 ? 15.827 -2.006 -8.548 1.00 92.81 90 GLY A C 1
ATOM 725 O O . GLY A 1 90 ? 16.433 -2.478 -9.516 1.00 92.81 90 GLY A O 1
ATOM 726 N N . GLU A 1 91 ? 15.329 -2.758 -7.586 1.00 94.38 91 GLU A N 1
ATOM 727 C CA . GLU A 1 91 ? 15.463 -4.200 -7.482 1.00 94.38 91 GLU A CA 1
ATOM 728 C C . GLU A 1 91 ? 14.094 -4.875 -7.652 1.00 94.38 91 GLU A C 1
ATOM 730 O O . GLU A 1 91 ? 13.042 -4.257 -7.515 1.00 94.38 91 GLU A O 1
ATOM 735 N N . ASP A 1 92 ? 14.123 -6.150 -8.037 1.00 94.12 92 ASP A N 1
ATOM 736 C CA . ASP A 1 92 ? 12.966 -7.053 -8.092 1.00 94.12 92 ASP A CA 1
ATOM 737 C C . ASP A 1 92 ? 11.620 -6.437 -8.542 1.00 94.12 92 ASP A C 1
ATOM 739 O O . ASP A 1 92 ? 10.650 -6.350 -7.802 1.00 94.12 92 ASP A O 1
ATOM 743 N N . PHE A 1 93 ? 11.555 -5.979 -9.795 1.00 96.75 93 PHE A N 1
ATOM 744 C CA . PHE A 1 93 ? 10.322 -5.422 -10.358 1.00 96.75 93 PHE A CA 1
ATOM 745 C C . PHE A 1 93 ? 9.292 -6.512 -10.642 1.00 96.75 93 PHE A C 1
ATOM 747 O O . PHE A 1 93 ? 9.522 -7.342 -11.538 1.00 96.75 93 PHE A O 1
ATOM 754 N N . GLN A 1 94 ? 8.128 -6.431 -10.002 1.00 96.19 94 GLN A N 1
ATOM 755 C CA . GLN A 1 94 ? 7.083 -7.440 -10.133 1.00 96.19 94 GLN A CA 1
ATOM 756 C C . GLN A 1 94 ? 5.702 -6.857 -10.435 1.00 96.19 94 GLN A C 1
ATOM 758 O O . GLN A 1 94 ? 5.412 -5.675 -10.253 1.00 96.19 94 GLN A O 1
ATOM 763 N N . VAL A 1 95 ? 4.857 -7.732 -10.976 1.00 97.88 95 VAL A N 1
ATOM 764 C CA . VAL A 1 95 ? 3.413 -7.532 -11.047 1.00 97.88 95 VAL A CA 1
ATOM 765 C C . VAL A 1 95 ? 2.783 -8.655 -10.253 1.00 97.88 95 VAL A C 1
ATOM 767 O O . VAL A 1 95 ? 2.950 -9.824 -10.612 1.00 97.88 95 VAL A O 1
ATOM 770 N N . GLU A 1 96 ? 2.024 -8.284 -9.238 1.00 98.00 96 GLU A N 1
ATOM 771 C CA . GLU A 1 96 ? 1.245 -9.203 -8.426 1.00 98.00 96 GLU A CA 1
ATOM 772 C C . GLU A 1 96 ? -0.240 -9.044 -8.742 1.00 98.00 96 GLU A C 1
ATOM 774 O O . GLU A 1 96 ? -0.748 -7.950 -9.011 1.00 98.00 96 GLU A O 1
ATOM 779 N N . ILE A 1 97 ? -0.930 -10.180 -8.786 1.00 97.88 97 ILE A N 1
ATOM 780 C CA . ILE A 1 97 ? -2.372 -10.247 -8.994 1.00 97.88 97 ILE A CA 1
ATOM 781 C C . ILE A 1 97 ? -2.925 -11.159 -7.918 1.00 97.88 97 ILE A C 1
ATOM 783 O O . ILE A 1 97 ? -2.559 -12.333 -7.860 1.00 97.88 97 ILE A O 1
ATOM 787 N N . TYR A 1 98 ? -3.827 -10.614 -7.120 1.00 96.50 98 TYR A N 1
ATOM 788 C CA . TYR A 1 98 ? -4.467 -11.316 -6.026 1.00 96.50 98 TYR A CA 1
ATOM 789 C C . TYR A 1 98 ? -5.849 -11.816 -6.455 1.00 96.50 98 TYR A C 1
ATOM 791 O O . TYR A 1 98 ? -6.578 -11.161 -7.218 1.00 96.50 98 TYR A O 1
ATOM 799 N N . ASP A 1 99 ? -6.209 -13.009 -5.982 1.00 95.06 99 ASP A N 1
ATOM 800 C CA . ASP A 1 99 ? -7.520 -13.595 -6.258 1.00 95.06 99 ASP A CA 1
ATOM 801 C C . ASP A 1 99 ? -8.631 -12.754 -5.613 1.00 95.06 99 ASP A C 1
ATOM 803 O O . ASP A 1 99 ? -9.610 -12.426 -6.289 1.00 95.06 99 ASP A O 1
ATOM 807 N N . GLU A 1 100 ? -8.409 -12.311 -4.375 1.00 95.81 100 GLU A N 1
ATOM 808 C CA . GLU A 1 100 ? -9.272 -11.416 -3.600 1.00 95.81 100 GLU A CA 1
ATOM 809 C C . GLU A 1 100 ? -8.646 -10.019 -3.462 1.00 95.81 100 GLU A C 1
ATOM 811 O O . GLU A 1 100 ? -7.498 -9.794 -3.840 1.00 95.81 100 GLU A O 1
ATOM 816 N N . ILE A 1 101 ? -9.419 -9.044 -2.974 1.00 97.56 101 ILE A N 1
ATOM 817 C CA . ILE A 1 101 ? -8.876 -7.717 -2.651 1.00 97.56 101 ILE A CA 1
ATOM 818 C C . ILE A 1 101 ? -7.960 -7.839 -1.432 1.00 97.56 101 ILE A C 1
ATOM 820 O O . ILE A 1 101 ? -8.427 -8.237 -0.367 1.00 97.56 101 ILE A O 1
ATOM 824 N N . GLU A 1 102 ? -6.716 -7.391 -1.576 1.00 96.81 102 GLU A N 1
ATOM 825 C CA . GLU A 1 102 ? -5.731 -7.339 -0.495 1.00 96.81 102 GLU A CA 1
ATOM 826 C C . GLU A 1 102 ? -5.565 -5.920 0.047 1.00 96.81 102 GLU A C 1
ATOM 828 O O . GLU A 1 102 ? -5.805 -4.932 -0.661 1.00 96.81 102 GLU A O 1
ATOM 833 N N . PHE A 1 103 ? -5.154 -5.814 1.313 1.00 97.44 103 PHE A N 1
ATOM 834 C CA . PHE A 1 103 ? -4.673 -4.558 1.882 1.00 97.44 103 PHE A CA 1
ATOM 835 C C . PHE A 1 103 ? -3.213 -4.354 1.476 1.00 97.44 103 PHE A C 1
ATOM 837 O O . PHE A 1 103 ? -2.344 -5.144 1.823 1.00 97.44 103 PHE A O 1
ATOM 844 N N . ILE A 1 104 ? -2.960 -3.286 0.726 1.00 97.75 104 ILE A N 1
ATOM 845 C CA . ILE A 1 104 ? -1.629 -2.908 0.268 1.00 97.75 104 ILE A CA 1
ATOM 846 C C . ILE A 1 104 ? -1.113 -1.825 1.208 1.00 97.75 104 ILE A C 1
ATOM 848 O O . ILE A 1 104 ? -1.466 -0.643 1.081 1.00 97.75 104 ILE A O 1
ATOM 852 N N . ASP A 1 105 ? -0.325 -2.266 2.181 1.00 95.75 105 ASP A N 1
ATOM 853 C CA . ASP A 1 105 ? 0.146 -1.468 3.302 1.00 95.75 105 ASP A CA 1
ATOM 854 C C . ASP A 1 105 ? 1.459 -0.728 3.000 1.00 95.75 105 ASP A C 1
ATOM 856 O O . ASP A 1 105 ? 2.190 -1.019 2.044 1.00 95.75 105 ASP A O 1
ATOM 860 N N . GLN A 1 106 ? 1.719 0.249 3.860 1.00 95.19 106 GLN A N 1
ATOM 861 C CA . GLN A 1 106 ? 2.881 1.125 3.906 1.00 95.19 106 GLN A CA 1
ATOM 862 C C . GLN A 1 106 ? 3.959 0.637 4.896 1.00 95.19 106 GLN A C 1
ATOM 864 O O . GLN A 1 106 ? 4.898 1.378 5.191 1.00 95.19 106 GLN A O 1
ATOM 869 N N . GLY A 1 107 ? 3.830 -0.581 5.422 1.00 93.75 107 GLY A N 1
ATOM 870 C CA . GLY A 1 107 ? 4.717 -1.153 6.427 1.00 93.75 107 GLY A CA 1
ATOM 871 C C . GLY A 1 107 ? 4.863 -0.256 7.654 1.00 93.75 107 GLY A C 1
ATOM 872 O O . GLY A 1 107 ? 3.894 0.338 8.136 1.00 93.75 107 GLY A O 1
ATOM 873 N N . GLU A 1 108 ? 6.098 -0.107 8.118 1.00 91.38 108 GLU A N 1
ATOM 874 C CA . GLU A 1 108 ? 6.451 0.712 9.280 1.00 91.38 108 GLU A CA 1
ATOM 875 C C . GLU A 1 108 ? 6.256 2.222 9.063 1.00 91.38 108 GLU A C 1
ATOM 877 O O . GLU A 1 108 ? 6.286 2.984 10.026 1.00 91.38 108 GLU A O 1
ATOM 882 N N . ASN A 1 109 ? 5.982 2.680 7.831 1.00 93.00 109 ASN A N 1
ATOM 883 C CA . ASN A 1 109 ? 5.680 4.095 7.579 1.00 93.00 109 ASN A CA 1
ATOM 884 C C . ASN A 1 109 ? 4.331 4.530 8.170 1.00 93.00 109 ASN A C 1
ATOM 886 O O . ASN A 1 109 ? 3.992 5.707 8.117 1.00 93.00 109 ASN A O 1
ATOM 890 N N . ILE A 1 110 ? 3.506 3.610 8.672 1.00 92.31 110 ILE A N 1
ATOM 891 C CA . ILE A 1 110 ? 2.220 3.973 9.255 1.00 92.31 110 ILE A CA 1
ATOM 892 C C . ILE A 1 110 ? 2.407 4.726 10.585 1.00 92.31 110 ILE A C 1
ATOM 894 O O . ILE A 1 110 ? 2.890 4.173 11.573 1.00 92.31 110 ILE A O 1
ATOM 898 N N . GLU A 1 111 ? 1.966 5.987 10.635 1.00 92.75 111 GLU A N 1
ATOM 899 C CA . GLU A 1 111 ? 1.982 6.783 11.875 1.00 92.75 111 GLU A CA 1
ATOM 900 C C . GLU A 1 111 ? 0.573 7.003 12.431 1.00 92.75 111 GLU A C 1
ATOM 902 O O . GLU A 1 111 ? 0.402 7.162 13.641 1.00 92.75 111 GLU A O 1
ATOM 907 N N . ALA A 1 112 ? -0.460 7.023 11.579 1.00 94.75 112 ALA A N 1
ATOM 908 C CA . ALA A 1 112 ? -1.833 7.160 12.046 1.00 94.75 112 ALA A CA 1
ATOM 909 C C . ALA A 1 112 ? -2.889 6.561 11.115 1.00 94.75 112 ALA A C 1
ATOM 911 O O . ALA A 1 112 ? -2.812 6.635 9.887 1.00 94.75 112 ALA A O 1
ATOM 912 N N . VAL A 1 113 ? -3.982 6.108 11.728 1.00 96.44 113 VAL A N 1
ATOM 913 C CA . VAL A 1 113 ? -5.232 5.816 11.019 1.00 96.44 113 VAL A CA 1
ATOM 914 C C . VAL A 1 113 ? -6.217 6.960 11.229 1.00 96.44 113 VAL A C 1
ATOM 916 O O . VAL A 1 113 ? -6.463 7.417 12.344 1.00 96.44 113 VAL A O 1
ATOM 919 N N . ILE A 1 114 ? -6.814 7.445 10.150 1.00 97.56 114 ILE A N 1
ATOM 920 C CA . ILE A 1 114 ? -7.784 8.533 10.161 1.00 97.56 114 ILE A CA 1
ATOM 921 C C . ILE A 1 114 ? -9.186 7.930 10.114 1.00 97.56 114 ILE A C 1
ATOM 923 O O . ILE A 1 114 ? -9.574 7.223 9.183 1.00 97.56 114 ILE A O 1
ATOM 927 N N . CYS A 1 115 ? -9.981 8.235 11.136 1.00 97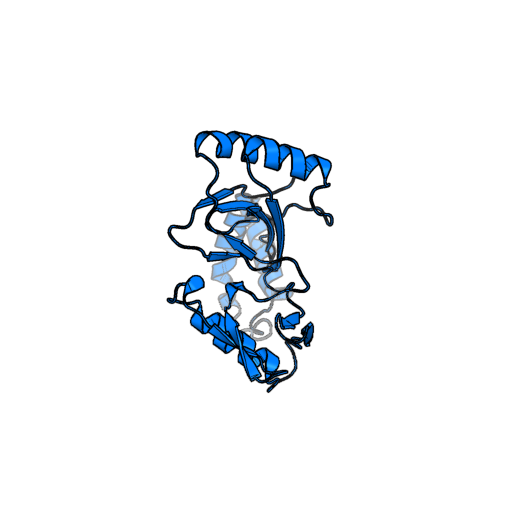.88 115 CYS A N 1
ATOM 928 C CA . CYS A 1 115 ? -11.350 7.755 11.230 1.00 97.88 115 CYS A CA 1
ATOM 929 C C . CYS A 1 115 ? -12.216 8.344 10.103 1.00 97.88 115 CYS A C 1
ATOM 931 O O . CYS A 1 115 ? -12.442 9.557 10.100 1.00 97.88 115 CYS A O 1
ATOM 933 N N . PRO A 1 116 ? -12.828 7.540 9.217 1.00 97.81 116 PRO A N 1
ATOM 934 C CA . PRO A 1 116 ? -13.638 8.085 8.124 1.00 97.81 116 PRO A CA 1
ATOM 935 C C . PRO A 1 116 ? -14.929 8.754 8.617 1.00 97.81 116 PRO A C 1
ATOM 937 O O . PRO A 1 116 ? -15.512 9.589 7.927 1.00 97.81 116 PRO A O 1
ATOM 940 N N . ALA A 1 117 ? -15.373 8.419 9.833 1.00 97.88 117 ALA A N 1
ATOM 941 C CA . ALA A 1 117 ? -16.617 8.914 10.407 1.00 97.88 117 ALA A CA 1
ATOM 942 C C . ALA A 1 117 ? -16.492 10.283 11.087 1.00 97.88 117 ALA A C 1
ATOM 944 O O . ALA A 1 117 ? -17.364 11.131 10.914 1.00 97.88 117 ALA A O 1
ATOM 945 N N . CYS A 1 118 ? -15.456 10.481 11.906 1.00 98.00 118 CYS A N 1
ATOM 946 C CA . CYS A 1 118 ? -15.269 11.7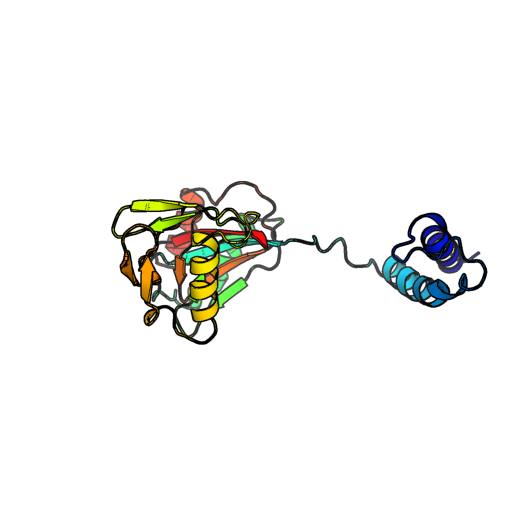18 12.674 1.00 98.00 118 CYS A CA 1
ATOM 947 C C . CYS A 1 118 ? -13.977 12.463 12.330 1.00 98.00 118 CYS A C 1
ATOM 949 O O . CYS A 1 118 ? -13.731 13.515 12.909 1.00 98.00 118 CYS A O 1
ATOM 951 N N . LYS A 1 119 ? -13.165 11.926 11.410 1.00 97.56 119 LYS A N 1
ATOM 952 C CA . LYS A 1 119 ? -11.904 12.510 10.925 1.00 97.56 119 LYS A CA 1
ATOM 953 C C . LYS A 1 119 ? -10.827 12.701 11.992 1.00 97.56 119 LYS A C 1
ATOM 955 O O . LYS A 1 119 ? -9.845 13.393 11.754 1.00 97.56 119 LYS A O 1
ATOM 960 N N . GLN A 1 120 ? -10.984 12.053 13.146 1.00 97.25 120 GLN A N 1
ATOM 961 C CA . GLN A 1 120 ? -9.942 12.015 14.164 1.00 97.25 120 GLN A CA 1
ATOM 962 C C . GLN A 1 120 ? -8.749 11.217 13.627 1.00 97.25 120 GLN A C 1
ATOM 964 O O . GLN A 1 120 ? -8.934 10.092 13.157 1.00 97.25 120 GLN A O 1
ATOM 969 N N . ARG A 1 121 ? -7.552 11.801 13.723 1.00 97.00 121 ARG A N 1
ATOM 970 C CA . ARG A 1 121 ? -6.271 11.116 13.522 1.00 97.00 121 ARG A CA 1
ATOM 971 C C . ARG A 1 121 ? -5.969 10.293 14.776 1.00 97.00 121 ARG A C 1
ATOM 973 O O . ARG A 1 121 ? -5.945 10.850 15.873 1.00 97.00 121 ARG A O 1
ATOM 980 N N . LEU A 1 122 ? -5.829 8.984 14.611 1.00 95.25 122 LEU A N 1
ATOM 981 C CA . LEU A 1 122 ? -5.460 8.036 15.657 1.00 95.25 122 LEU A CA 1
ATOM 982 C C . LEU A 1 122 ? -3.977 7.729 15.500 1.00 95.25 122 LEU A C 1
ATOM 984 O O . LEU A 1 122 ? -3.612 6.932 14.639 1.00 95.25 122 LEU A O 1
ATOM 988 N N . GLU A 1 123 ? -3.146 8.427 16.265 1.00 93.69 123 GLU A N 1
ATOM 989 C CA . GLU A 1 123 ? -1.694 8.247 16.237 1.00 93.69 123 GLU A CA 1
ATOM 990 C C . GLU A 1 123 ? -1.325 6.894 16.848 1.00 93.69 123 GLU A C 1
ATOM 992 O O . GLU A 1 123 ? -1.901 6.493 17.858 1.00 93.69 123 GLU A O 1
ATOM 997 N N . MET A 1 124 ? -0.410 6.179 16.197 1.00 85.69 124 MET A N 1
ATOM 998 C CA . MET A 1 124 ? 0.119 4.902 16.664 1.00 85.69 124 MET A CA 1
ATOM 999 C C . MET A 1 124 ? 1.516 5.133 17.218 1.00 85.69 124 MET A C 1
ATOM 1001 O O . MET A 1 124 ? 2.501 5.195 16.483 1.00 85.69 124 MET A O 1
ATOM 1005 N N . GLU A 1 125 ? 1.602 5.282 18.536 1.00 78.38 125 GLU A N 1
ATOM 1006 C CA . GLU A 1 125 ? 2.883 5.369 19.223 1.00 78.38 125 GLU A CA 1
ATOM 1007 C C . GLU A 1 125 ? 3.414 3.955 19.490 1.00 78.38 125 GLU A C 1
ATOM 1009 O O . GLU A 1 125 ? 3.138 3.345 20.522 1.00 78.38 125 GLU A O 1
ATOM 1014 N N . HIS A 1 126 ? 4.215 3.428 18.559 1.00 67.12 126 HIS A N 1
ATOM 1015 C CA . HIS A 1 126 ? 4.756 2.055 18.591 1.00 67.12 126 HIS A CA 1
ATOM 1016 C C . HIS A 1 126 ? 5.551 1.686 19.860 1.00 67.12 126 HIS A C 1
ATOM 1018 O O . HIS A 1 126 ? 5.772 0.509 20.133 1.00 67.12 126 HIS A O 1
ATOM 1024 N N . PHE A 1 127 ? 5.965 2.674 20.658 1.00 62.31 127 PHE A N 1
ATOM 1025 C CA . PHE A 1 127 ? 6.753 2.481 21.881 1.00 62.31 127 PHE A CA 1
ATOM 1026 C C . PHE A 1 127 ? 5.944 2.615 23.179 1.00 62.31 127 PHE A C 1
ATOM 1028 O O . PHE A 1 127 ? 6.513 2.483 24.267 1.00 62.31 127 PHE A O 1
ATOM 1035 N N . THR A 1 128 ? 4.636 2.866 23.090 1.00 70.50 128 THR A N 1
ATOM 1036 C CA . THR A 1 128 ? 3.782 3.073 24.262 1.00 70.50 128 THR A CA 1
ATOM 1037 C C . THR A 1 128 ? 3.055 1.775 24.618 1.00 70.50 128 THR A C 1
ATOM 1039 O O . THR A 1 128 ? 2.038 1.405 24.032 1.00 70.50 128 THR A O 1
ATOM 1042 N N . GLU A 1 129 ? 3.593 1.053 25.607 1.00 72.81 129 GLU A N 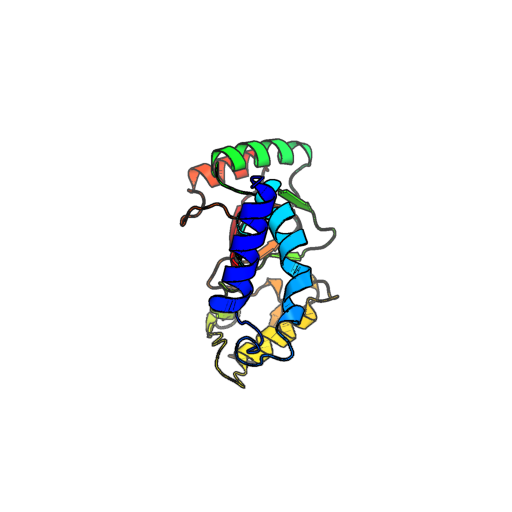1
ATOM 1043 C CA . GLU A 1 129 ? 2.973 -0.166 26.133 1.00 72.81 129 GLU A CA 1
ATOM 1044 C C . GLU A 1 129 ? 1.557 0.136 26.655 1.00 72.81 129 GLU A C 1
ATOM 1046 O O . GLU A 1 129 ? 1.354 1.012 27.498 1.00 72.81 129 GLU A O 1
ATOM 1051 N N . GLY A 1 130 ? 0.568 -0.605 26.151 1.00 78.56 130 GLY A N 1
ATOM 1052 C CA . GLY A 1 130 ? -0.832 -0.443 26.542 1.00 78.56 130 GLY A CA 1
ATOM 1053 C C . GLY A 1 130 ? -1.581 0.688 25.831 1.00 78.56 130 GLY A C 1
ATOM 1054 O O . GLY A 1 130 ? -2.674 1.037 26.282 1.00 78.56 130 GLY A O 1
ATOM 1055 N N . ASP A 1 131 ? -1.046 1.245 24.738 1.00 87.06 131 ASP A N 1
ATOM 1056 C CA . ASP A 1 131 ? -1.798 2.177 23.896 1.00 87.06 131 ASP A CA 1
ATOM 1057 C C . ASP A 1 131 ? -3.035 1.472 23.284 1.00 87.06 131 ASP A C 1
ATOM 1059 O O . ASP A 1 131 ? -2.896 0.516 22.510 1.00 87.06 131 ASP A O 1
ATOM 1063 N N . PRO A 1 132 ? -4.265 1.919 23.612 1.00 89.81 132 PRO A N 1
ATOM 1064 C CA . PRO A 1 132 ? -5.486 1.314 23.092 1.00 89.81 132 PRO A CA 1
ATOM 1065 C C . PRO A 1 132 ? -5.645 1.466 21.572 1.00 89.81 132 PRO A C 1
ATOM 1067 O O . PRO A 1 132 ? -6.370 0.677 20.968 1.00 89.81 132 PRO A O 1
ATOM 1070 N N . ILE A 1 133 ? -5.009 2.462 20.947 1.00 92.75 133 ILE A N 1
ATOM 1071 C CA . ILE A 1 133 ? -5.015 2.647 19.490 1.00 92.75 133 ILE A CA 1
ATOM 1072 C C . ILE A 1 133 ? -4.135 1.585 18.833 1.00 92.75 133 ILE A C 1
ATOM 1074 O O . ILE A 1 133 ? -4.575 0.941 17.883 1.00 92.75 133 ILE A O 1
ATOM 1078 N N . VAL A 1 134 ? -2.931 1.364 19.363 1.00 90.69 134 VAL A N 1
ATOM 1079 C CA . VAL A 1 134 ? -2.007 0.338 18.856 1.00 90.69 134 VAL A CA 1
ATOM 1080 C C . VAL A 1 134 ? -2.614 -1.057 19.023 1.00 90.69 134 VAL A C 1
ATOM 1082 O O . VAL A 1 134 ? -2.639 -1.832 18.069 1.00 90.69 134 VAL A O 1
ATOM 1085 N N . ALA A 1 135 ? -3.197 -1.358 20.189 1.00 91.44 135 ALA A N 1
ATOM 1086 C CA . ALA A 1 135 ? -3.890 -2.628 20.419 1.00 91.44 135 ALA A CA 1
ATOM 1087 C C . ALA A 1 135 ? -5.052 -2.846 19.432 1.00 91.44 135 ALA A C 1
ATOM 1089 O O . ALA A 1 135 ? -5.166 -3.911 18.831 1.00 91.44 135 ALA A O 1
ATOM 1090 N N . TRP A 1 136 ? -5.873 -1.815 19.207 1.00 95.12 136 TRP A N 1
ATOM 1091 C CA . TRP A 1 136 ? -6.953 -1.854 18.219 1.00 95.12 136 TRP A CA 1
ATOM 1092 C C . TRP A 1 136 ? -6.443 -2.111 16.792 1.00 95.12 136 TRP A C 1
ATOM 1094 O O . TRP A 1 136 ? -7.062 -2.872 16.046 1.00 95.12 136 TRP A O 1
ATOM 1104 N N . TRP A 1 137 ? -5.327 -1.488 16.402 1.00 94.06 137 TRP A N 1
ATOM 1105 C CA . TRP A 1 137 ? -4.733 -1.695 15.083 1.00 94.06 137 TRP A CA 1
ATOM 1106 C C . TRP A 1 137 ? -4.188 -3.117 14.915 1.00 94.06 137 TRP A C 1
ATOM 1108 O O . TRP A 1 137 ? -4.391 -3.719 13.860 1.00 94.06 137 TRP A O 1
ATOM 1118 N N . TYR A 1 138 ? -3.564 -3.688 15.949 1.00 91.56 138 TYR A N 1
ATOM 1119 C CA . TYR A 1 138 ? -3.108 -5.078 15.915 1.00 91.56 138 TYR A CA 1
ATOM 1120 C C . TYR A 1 138 ? -4.266 -6.066 15.821 1.00 91.56 138 TYR A C 1
ATOM 1122 O O . TYR A 1 138 ? -4.229 -6.928 14.951 1.00 91.56 138 TYR A O 1
ATOM 1130 N N . GLU A 1 139 ? -5.334 -5.896 16.606 1.00 93.56 139 GLU A N 1
ATOM 1131 C CA . GLU A 1 139 ? -6.538 -6.736 16.488 1.00 93.56 139 GLU A CA 1
ATOM 1132 C C . GLU A 1 139 ? -7.142 -6.674 15.075 1.00 93.56 139 GLU A C 1
ATOM 1134 O O . GLU A 1 139 ? -7.575 -7.683 14.515 1.00 93.56 139 GLU A O 1
ATOM 1139 N N . LEU A 1 140 ? -7.165 -5.480 14.475 1.00 94.44 140 LEU A N 1
ATOM 1140 C CA . LEU A 1 140 ? -7.633 -5.298 13.105 1.00 94.44 140 LEU A CA 1
ATOM 1141 C C . LEU A 1 140 ? -6.695 -5.946 12.080 1.00 94.44 140 LEU A C 1
ATOM 1143 O O . LEU A 1 140 ? -7.175 -6.507 11.098 1.00 94.44 140 LEU A O 1
ATOM 1147 N N . SER A 1 141 ? -5.385 -5.884 12.317 1.00 91.81 141 SER A N 1
ATOM 1148 C CA . SER A 1 141 ? -4.368 -6.492 11.458 1.00 91.81 141 SER A CA 1
ATOM 1149 C C . SER A 1 141 ? -4.415 -8.013 11.503 1.00 91.81 141 SER A C 1
ATOM 1151 O O . SER A 1 141 ? -4.421 -8.652 10.456 1.00 91.81 141 SER A O 1
ATOM 1153 N N . GLU A 1 142 ? -4.567 -8.594 12.691 1.00 92.75 142 GLU A N 1
ATOM 1154 C CA . GLU A 1 142 ? -4.786 -10.031 12.867 1.00 92.75 142 GLU A CA 1
ATOM 1155 C C . GLU A 1 142 ? -6.075 -10.497 12.185 1.00 92.75 142 GLU A C 1
ATOM 1157 O O . GLU A 1 142 ? -6.102 -11.567 11.588 1.00 92.75 142 GLU A O 1
ATOM 1162 N N . ALA A 1 143 ? -7.142 -9.691 12.205 1.00 92.75 143 ALA A N 1
ATOM 1163 C CA . ALA A 1 143 ? -8.384 -10.047 11.520 1.00 92.75 143 ALA A CA 1
ATOM 1164 C C . ALA A 1 143 ? -8.217 -10.173 9.994 1.00 92.75 143 ALA A C 1
ATOM 1166 O O . ALA A 1 143 ? -8.996 -10.894 9.367 1.00 92.75 143 ALA A O 1
ATOM 1167 N N . MET A 1 144 ? -7.232 -9.491 9.398 1.00 90.81 144 MET A N 1
ATOM 1168 C CA . MET A 1 144 ? -6.904 -9.631 7.974 1.00 90.81 144 MET A CA 1
ATOM 1169 C C . MET A 1 144 ? -6.249 -10.981 7.657 1.00 90.81 144 MET A C 1
ATOM 1171 O O . MET A 1 144 ? -6.361 -11.450 6.525 1.00 90.81 144 MET A O 1
ATOM 1175 N N . ASP A 1 145 ? -5.646 -11.650 8.644 1.00 89.12 145 ASP A N 1
ATOM 1176 C CA . ASP A 1 145 ? -5.091 -12.991 8.475 1.00 89.12 145 ASP A CA 1
ATOM 1177 C C . ASP A 1 145 ? -6.226 -14.031 8.414 1.00 89.12 145 ASP A C 1
ATOM 1179 O O . ASP A 1 145 ? -6.775 -14.494 9.417 1.00 89.12 145 ASP A O 1
ATOM 1183 N N . GLY A 1 146 ? -6.647 -14.355 7.191 1.00 84.38 146 GLY A N 1
ATOM 1184 C CA . GLY A 1 146 ? -7.666 -15.371 6.914 1.00 84.38 146 GLY A CA 1
ATOM 1185 C C . GLY A 1 146 ? -9.096 -14.852 6.742 1.00 84.38 146 GLY A C 1
ATOM 1186 O O . GLY A 1 146 ? -9.994 -15.656 6.472 1.00 84.38 146 GLY A O 1
ATOM 1187 N N . THR A 1 147 ? -9.330 -13.537 6.825 1.00 91.38 147 THR A N 1
ATOM 1188 C CA . THR A 1 147 ? -10.629 -12.927 6.486 1.00 91.38 147 THR A CA 1
ATOM 1189 C C . THR A 1 147 ? -10.477 -11.944 5.334 1.00 91.38 147 THR A C 1
ATOM 1191 O O . THR A 1 147 ? -9.669 -11.025 5.392 1.00 91.38 147 THR A O 1
ATOM 1194 N N . ALA A 1 148 ? -11.320 -12.075 4.305 1.00 94.06 148 ALA A N 1
ATOM 1195 C CA . ALA A 1 148 ? -11.360 -11.108 3.213 1.00 94.06 148 ALA A CA 1
ATOM 1196 C C . ALA A 1 148 ? -11.637 -9.690 3.747 1.00 94.06 148 ALA A C 1
ATOM 1198 O O . ALA A 1 148 ? -12.646 -9.461 4.422 1.00 94.06 148 ALA A O 1
ATOM 1199 N N . VAL A 1 149 ? -10.791 -8.720 3.387 1.00 95.00 149 VAL A N 1
ATOM 1200 C CA . VAL A 1 149 ? -10.866 -7.326 3.879 1.00 95.00 149 VAL A CA 1
ATOM 1201 C C . VAL A 1 149 ? -12.208 -6.645 3.586 1.00 95.00 149 VAL A C 1
ATOM 1203 O O . VAL A 1 149 ? -12.624 -5.729 4.296 1.00 95.00 149 VAL A O 1
ATOM 1206 N N . THR A 1 150 ? -12.927 -7.123 2.568 1.00 95.94 150 THR A N 1
ATOM 1207 C CA . THR A 1 150 ? -14.276 -6.676 2.191 1.00 95.94 150 THR A CA 1
ATOM 1208 C C . THR A 1 150 ? -15.338 -7.013 3.243 1.00 95.94 150 THR A C 1
ATOM 1210 O O . THR A 1 150 ? -16.351 -6.314 3.332 1.00 95.94 150 THR A O 1
ATOM 1213 N N . ALA A 1 151 ? -15.114 -8.057 4.046 1.00 96.38 151 ALA A N 1
ATOM 1214 C CA . ALA A 1 151 ? -15.998 -8.499 5.122 1.00 96.38 151 ALA A CA 1
ATOM 1215 C C . ALA A 1 151 ? -15.628 -7.902 6.490 1.00 96.38 151 ALA A C 1
ATOM 1217 O O . ALA A 1 151 ? -16.418 -7.997 7.432 1.00 96.38 151 ALA A O 1
ATOM 1218 N N . ILE A 1 152 ? -14.454 -7.274 6.612 1.00 97.50 152 ILE A N 1
ATOM 1219 C CA . ILE A 1 152 ? -13.964 -6.756 7.888 1.00 97.50 152 ILE A CA 1
ATOM 1220 C C . ILE A 1 152 ? -14.612 -5.407 8.201 1.00 97.50 152 ILE A C 1
ATOM 1222 O O . ILE A 1 152 ? -14.571 -4.440 7.429 1.00 97.50 152 ILE A O 1
ATOM 1226 N N . THR A 1 153 ? -15.175 -5.330 9.402 1.00 97.94 153 THR A N 1
ATOM 1227 C CA . THR A 1 153 ? -15.627 -4.083 10.017 1.00 97.94 153 THR A CA 1
ATOM 1228 C C . THR A 1 153 ? -14.963 -3.912 11.366 1.00 97.94 153 THR A C 1
ATOM 1230 O O . THR A 1 153 ? -14.726 -4.894 12.064 1.00 97.94 153 THR A O 1
ATOM 1233 N N . THR A 1 154 ? -14.728 -2.669 11.762 1.00 97.75 154 THR A N 1
ATOM 1234 C CA . THR A 1 154 ? -14.101 -2.345 13.040 1.00 97.75 154 THR A CA 1
ATOM 1235 C C . THR A 1 154 ? -14.831 -1.210 13.738 1.00 97.75 154 THR A C 1
ATOM 1237 O O . THR A 1 154 ? -15.429 -0.341 13.096 1.00 97.75 154 THR A O 1
ATOM 1240 N N . ARG A 1 155 ? -14.814 -1.219 15.071 1.00 98.06 155 ARG A N 1
ATOM 1241 C CA . ARG A 1 155 ? -15.337 -0.125 15.889 1.00 98.06 155 ARG A CA 1
ATOM 1242 C C . ARG A 1 155 ? -14.213 0.870 16.154 1.00 98.06 155 ARG A C 1
ATOM 1244 O O . ARG A 1 155 ? -13.257 0.536 16.835 1.00 98.06 155 ARG A O 1
ATOM 1251 N N . MET A 1 156 ? -14.366 2.101 15.677 1.00 97.69 156 MET A N 1
ATOM 1252 C CA . MET A 1 156 ? -13.345 3.137 15.847 1.00 97.69 156 MET A CA 1
ATOM 1253 C C . MET A 1 156 ? -13.197 3.546 17.324 1.00 97.69 156 MET A C 1
ATOM 1255 O O . MET A 1 156 ? -14.215 3.885 17.941 1.00 97.69 156 MET A O 1
ATOM 1259 N N . PRO A 1 157 ? -11.973 3.623 17.880 1.00 96.38 157 PRO A N 1
ATOM 1260 C CA . PRO A 1 157 ? -11.755 3.958 19.292 1.00 96.38 157 PRO A CA 1
ATOM 1261 C C . PRO A 1 157 ? -12.130 5.407 19.641 1.00 96.38 157 PRO A C 1
ATOM 1263 O O . PRO A 1 157 ? -12.582 5.680 20.747 1.00 96.38 157 PRO A O 1
ATOM 1266 N N . CYS A 1 158 ? -12.035 6.346 18.693 1.00 97.12 158 CYS A N 1
ATOM 1267 C CA . CYS A 1 158 ? -12.349 7.760 18.939 1.00 97.12 158 CYS A CA 1
ATOM 1268 C C . CYS A 1 158 ? -13.842 8.066 19.112 1.00 97.12 158 CYS A C 1
ATOM 1270 O O . CYS A 1 158 ? -14.207 8.951 19.879 1.00 97.12 158 CYS A O 1
ATOM 1272 N N . CYS A 1 159 ? -14.717 7.409 18.347 1.00 97.62 159 CYS A N 1
ATOM 1273 C CA . CYS A 1 159 ? -16.137 7.778 18.274 1.00 97.62 159 CYS A CA 1
ATOM 1274 C C . CYS A 1 159 ? -17.091 6.591 18.420 1.00 97.62 159 CYS A C 1
ATOM 1276 O O . CYS A 1 159 ? -18.309 6.766 18.369 1.00 97.62 159 CYS A O 1
ATOM 1278 N N . GLY A 1 160 ? -16.558 5.376 18.556 1.00 97.62 160 GLY A N 1
ATOM 1279 C CA . GLY A 1 160 ? -17.328 4.150 18.717 1.00 97.62 160 GLY A CA 1
ATOM 1280 C C . GLY A 1 160 ? -18.144 3.740 17.490 1.00 97.62 160 GLY A C 1
ATOM 1281 O O . GLY A 1 160 ? -18.923 2.789 17.589 1.00 97.62 160 GLY A O 1
ATOM 1282 N N . ARG A 1 161 ? -18.016 4.423 16.343 1.00 98.31 161 ARG A N 1
ATOM 1283 C CA . ARG A 1 161 ? -18.734 4.049 15.118 1.00 98.31 161 ARG A CA 1
ATOM 1284 C C . ARG A 1 161 ? -18.114 2.797 14.505 1.00 98.31 161 ARG A C 1
ATOM 1286 O O . ARG A 1 161 ? -16.897 2.681 14.445 1.00 98.31 161 ARG A O 1
ATOM 1293 N N . VAL A 1 162 ? -18.965 1.892 14.028 1.00 98.44 162 VAL A N 1
ATOM 1294 C CA . VAL A 1 162 ? -18.533 0.750 13.218 1.00 98.44 162 VAL A CA 1
ATOM 1295 C C . VAL A 1 162 ? -18.356 1.209 11.774 1.00 98.44 162 VAL A C 1
ATOM 1297 O O . VAL A 1 162 ? -19.271 1.807 11.204 1.00 98.44 162 VAL A O 1
ATOM 1300 N N . VAL A 1 163 ? -17.183 0.957 11.206 1.00 98.31 163 VAL A N 1
ATOM 1301 C CA . VAL A 1 163 ? -16.813 1.300 9.826 1.00 98.31 163 VAL A CA 1
ATOM 1302 C C . VAL A 1 163 ? -16.247 0.066 9.130 1.00 98.31 163 VAL A C 1
ATOM 1304 O O . VAL A 1 163 ? -15.854 -0.892 9.798 1.00 98.31 163 VAL A O 1
ATOM 1307 N N . ARG A 1 164 ? -16.218 0.062 7.796 1.00 97.62 164 ARG A N 1
ATOM 1308 C CA . ARG A 1 164 ? -15.536 -1.000 7.045 1.00 97.62 164 ARG A CA 1
ATOM 1309 C C . ARG A 1 164 ? -14.037 -0.732 7.042 1.00 97.62 164 ARG A C 1
ATOM 1311 O O . ARG A 1 164 ? -13.640 0.427 6.952 1.00 97.62 164 ARG A O 1
ATOM 1318 N N . MET A 1 165 ? -13.228 -1.790 7.063 1.00 95.69 165 MET A N 1
ATOM 1319 C CA . MET A 1 165 ? -11.770 -1.687 6.904 1.00 95.69 165 MET A CA 1
ATOM 1320 C C . MET A 1 165 ? -11.409 -0.896 5.639 1.00 95.69 165 MET A C 1
ATOM 1322 O O . MET A 1 165 ? -10.610 0.033 5.675 1.00 95.69 165 MET A O 1
ATOM 1326 N N . MET A 1 166 ? -12.099 -1.193 4.535 1.00 96.56 166 MET A N 1
ATOM 1327 C CA . MET A 1 166 ? -11.891 -0.535 3.243 1.00 96.56 166 MET A CA 1
ATOM 1328 C C . MET A 1 166 ? -12.210 0.966 3.211 1.00 96.56 166 MET A C 1
ATOM 1330 O O . MET A 1 166 ? -11.856 1.640 2.246 1.00 96.56 166 MET A O 1
ATOM 1334 N N . ASP A 1 167 ? -12.907 1.483 4.226 1.00 97.19 167 ASP A N 1
ATOM 1335 C CA . ASP A 1 167 ? -13.232 2.905 4.331 1.00 97.19 167 ASP A CA 1
ATOM 1336 C C . ASP A 1 167 ? -12.208 3.672 5.181 1.00 97.19 167 ASP A C 1
ATOM 1338 O O . ASP A 1 167 ? -12.329 4.888 5.300 1.00 97.19 167 ASP A O 1
ATOM 1342 N N . LEU A 1 168 ? -11.232 2.997 5.801 1.00 96.69 168 LEU A N 1
ATOM 1343 C CA . LEU A 1 168 ? -10.210 3.664 6.602 1.00 96.69 168 LEU A CA 1
ATOM 1344 C C . LEU A 1 168 ? -9.332 4.572 5.739 1.00 96.69 168 LEU A C 1
ATOM 1346 O O . LEU A 1 168 ? -8.974 4.256 4.603 1.00 96.69 168 LEU A O 1
ATOM 1350 N N . GLU A 1 169 ? -8.983 5.717 6.313 1.00 96.69 169 GLU A N 1
ATOM 1351 C CA . GLU A 1 169 ? -8.031 6.657 5.741 1.00 96.69 169 GLU A CA 1
ATOM 1352 C C . GLU A 1 169 ? -6.704 6.522 6.487 1.00 96.69 169 GLU A C 1
ATOM 1354 O O . GLU A 1 169 ? -6.679 6.257 7.686 1.00 96.69 169 GLU A O 1
ATOM 1359 N N . PHE A 1 170 ? -5.603 6.722 5.777 1.00 95.81 170 PHE A N 1
ATOM 1360 C CA . PHE A 1 170 ? -4.253 6.625 6.318 1.00 95.81 170 PHE A CA 1
ATOM 1361 C C . PHE A 1 170 ? -3.516 7.913 6.002 1.00 95.81 170 PHE A C 1
ATOM 1363 O O . PHE A 1 170 ? -3.811 8.585 5.008 1.00 95.81 170 PHE A O 1
ATOM 1370 N N . ASP A 1 171 ? -2.592 8.280 6.870 1.00 93.69 171 ASP A N 1
ATOM 1371 C CA . ASP A 1 171 ? -1.794 9.478 6.686 1.00 93.69 171 ASP A CA 1
ATOM 1372 C C . ASP A 1 171 ? -0.667 9.289 5.677 1.00 93.69 171 ASP A C 1
ATOM 1374 O O . ASP A 1 171 ? -0.463 10.131 4.800 1.00 93.69 171 ASP A O 1
ATOM 1378 N N . TRP A 1 172 ? -0.022 8.133 5.744 1.00 93.69 172 TRP A N 1
ATOM 1379 C CA . TRP A 1 172 ? 0.801 7.603 4.680 1.00 93.69 172 TRP A CA 1
ATOM 1380 C C . TRP A 1 172 ? -0.075 6.840 3.684 1.00 93.69 172 TRP A C 1
ATOM 1382 O O . TRP A 1 172 ? -0.966 6.094 4.097 1.00 93.69 172 TRP A O 1
ATOM 1392 N N . PRO A 1 173 ? 0.118 7.027 2.364 1.00 94.62 173 PRO A N 1
ATOM 1393 C CA . PRO A 1 173 ? -0.714 6.365 1.374 1.00 94.62 173 PRO A CA 1
ATOM 1394 C C . PRO A 1 173 ? -0.682 4.845 1.529 1.00 94.62 173 PRO A C 1
ATOM 1396 O O . PRO A 1 173 ? 0.367 4.235 1.378 1.00 94.62 173 PRO A O 1
ATOM 1399 N N . ALA A 1 174 ? -1.857 4.260 1.733 1.00 96.75 174 ALA A N 1
ATOM 1400 C CA . ALA A 1 174 ? -2.129 2.831 1.648 1.00 96.75 174 ALA A CA 1
ATOM 1401 C C . ALA A 1 174 ? -3.383 2.612 0.790 1.00 96.75 174 ALA A C 1
ATOM 1403 O O . ALA A 1 174 ? -4.041 3.571 0.336 1.00 96.75 174 ALA A O 1
ATOM 1404 N N . GLY A 1 175 ? -3.748 1.361 0.541 1.00 96.44 175 GLY A N 1
ATOM 1405 C CA . GLY A 1 175 ? -4.988 1.091 -0.170 1.00 96.44 175 GLY A CA 1
ATOM 1406 C C . GLY A 1 175 ? -5.363 -0.369 -0.239 1.00 96.44 175 GLY A C 1
ATOM 1407 O O . GLY A 1 175 ? -4.807 -1.211 0.447 1.00 96.44 175 GLY A O 1
ATOM 1408 N N . PHE A 1 176 ? -6.345 -0.644 -1.084 1.00 97.75 176 PHE A N 1
ATOM 1409 C CA . PHE A 1 176 ? -6.879 -1.977 -1.287 1.00 97.75 176 PHE A CA 1
ATOM 1410 C C . PHE A 1 176 ? -6.877 -2.261 -2.777 1.00 97.75 176 PHE A C 1
ATOM 1412 O O . PHE A 1 176 ? -7.342 -1.411 -3.546 1.00 97.75 176 PHE A O 1
ATOM 1419 N N . ALA A 1 177 ? -6.352 -3.408 -3.193 1.00 98.19 177 ALA A N 1
ATOM 1420 C CA . ALA A 1 177 ? -6.244 -3.740 -4.605 1.00 98.19 177 ALA A CA 1
ATOM 1421 C C . ALA A 1 177 ? -6.128 -5.243 -4.857 1.00 98.19 177 ALA A C 1
ATOM 1423 O O . ALA A 1 177 ? -5.665 -6.003 -4.018 1.00 98.19 177 ALA A O 1
ATOM 1424 N N . ARG A 1 178 ? -6.516 -5.646 -6.067 1.00 98.38 178 ARG A N 1
ATOM 1425 C CA . ARG A 1 178 ? -6.237 -6.974 -6.639 1.00 98.38 178 ARG A CA 1
ATOM 1426 C C . ARG A 1 178 ? -5.030 -6.989 -7.571 1.00 98.38 178 ARG A C 1
ATOM 1428 O O . ARG A 1 178 ? -4.672 -8.033 -8.101 1.00 98.38 178 ARG A O 1
ATOM 1435 N N . PHE A 1 179 ? -4.462 -5.822 -7.851 1.00 98.62 179 PHE A N 1
ATOM 1436 C CA . PHE A 1 179 ? -3.325 -5.651 -8.742 1.00 98.62 179 PHE A CA 1
ATOM 1437 C C . PHE A 1 179 ? -2.311 -4.727 -8.091 1.00 98.62 179 PHE A C 1
ATOM 1439 O O . PHE A 1 179 ? -2.662 -3.623 -7.667 1.00 98.62 179 PHE A O 1
ATOM 1446 N N . GLU A 1 180 ? -1.057 -5.148 -8.127 1.00 98.44 180 GLU A N 1
ATOM 1447 C CA . GLU A 1 180 ? 0.083 -4.364 -7.691 1.00 98.44 180 GLU A CA 1
ATOM 1448 C C . GLU A 1 180 ? 1.184 -4.427 -8.750 1.00 98.44 180 GLU A C 1
ATOM 1450 O O . GLU A 1 180 ? 1.505 -5.482 -9.294 1.00 98.44 180 GLU A O 1
ATOM 1455 N N . LEU A 1 181 ? 1.757 -3.270 -9.062 1.00 98.50 181 LEU A N 1
ATOM 1456 C CA . LEU A 1 181 ? 3.015 -3.149 -9.784 1.00 98.50 181 LEU A CA 1
ATOM 1457 C C . LEU A 1 181 ? 4.034 -2.570 -8.803 1.00 98.50 181 LEU A C 1
ATOM 1459 O O . LEU A 1 181 ? 3.843 -1.441 -8.352 1.00 98.50 181 LEU A O 1
ATOM 1463 N N . ASN A 1 182 ? 5.099 -3.303 -8.493 1.00 97.62 182 ASN A N 1
ATOM 1464 C CA . ASN A 1 182 ? 6.054 -2.890 -7.470 1.00 97.62 182 ASN A CA 1
ATOM 1465 C C . ASN A 1 182 ? 7.513 -2.929 -7.935 1.00 97.62 182 ASN A C 1
ATOM 1467 O O . ASN A 1 182 ? 7.869 -3.501 -8.971 1.00 97.62 182 ASN A O 1
ATOM 1471 N N . VAL A 1 183 ? 8.331 -2.223 -7.163 1.00 97.62 183 VAL A N 1
ATOM 1472 C CA . VAL A 1 183 ? 9.790 -2.229 -7.214 1.00 97.62 183 VAL A CA 1
ATOM 1473 C C . VAL A 1 183 ? 10.303 -2.237 -5.778 1.00 97.62 183 VAL A C 1
ATOM 1475 O O . VAL A 1 183 ? 9.872 -1.413 -4.964 1.00 97.62 183 VAL A O 1
ATOM 1478 N N . MET A 1 184 ? 11.210 -3.165 -5.494 1.00 96.00 184 MET A N 1
ATOM 1479 C CA . MET A 1 184 ? 11.959 -3.232 -4.244 1.00 96.00 184 MET A CA 1
ATOM 1480 C C . MET A 1 184 ? 13.170 -2.302 -4.340 1.00 96.00 184 MET A C 1
ATOM 1482 O O . MET A 1 184 ? 13.756 -2.142 -5.407 1.00 96.00 184 MET A O 1
ATOM 1486 N N . ASN A 1 185 ? 13.532 -1.660 -3.240 1.00 94.81 185 ASN A N 1
ATOM 1487 C CA . ASN A 1 185 ? 14.648 -0.733 -3.099 1.00 94.81 185 ASN A CA 1
ATOM 1488 C C . ASN A 1 185 ? 14.771 0.232 -4.296 1.00 94.81 185 ASN A C 1
ATOM 1490 O O . ASN A 1 185 ? 15.771 0.209 -5.011 1.00 94.81 185 ASN A O 1
ATOM 1494 N N . PRO A 1 186 ? 13.774 1.109 -4.558 1.00 92.75 186 PRO A N 1
ATOM 1495 C CA . PRO A 1 186 ? 13.810 2.027 -5.703 1.00 92.75 186 PRO A CA 1
ATOM 1496 C C . PRO A 1 186 ? 14.971 3.035 -5.648 1.00 92.75 186 PRO A C 1
ATOM 1498 O O . PRO A 1 186 ? 15.206 3.732 -6.635 1.00 92.75 186 PRO A O 1
ATOM 1501 N N . ASN A 1 187 ? 15.668 3.130 -4.505 1.00 88.88 187 ASN A N 1
ATOM 1502 C CA . ASN A 1 187 ? 16.874 3.934 -4.284 1.00 88.88 187 ASN A CA 1
ATOM 1503 C C . ASN A 1 187 ? 16.706 5.428 -4.613 1.00 88.88 187 ASN A C 1
ATOM 1505 O O . ASN A 1 187 ? 17.658 6.139 -4.930 1.00 88.88 187 ASN A O 1
ATOM 1509 N N . VAL A 1 188 ? 15.476 5.932 -4.487 1.00 86.19 188 VAL A N 1
ATOM 1510 C CA . VAL A 1 188 ? 15.149 7.355 -4.601 1.00 86.19 188 VAL A CA 1
ATOM 1511 C C . VAL A 1 188 ? 14.180 7.771 -3.504 1.00 86.19 188 VAL A C 1
ATOM 1513 O O . VAL A 1 188 ? 13.263 7.030 -3.155 1.00 86.19 188 VAL A O 1
ATOM 1516 N N . ALA A 1 189 ? 14.359 8.981 -2.975 1.00 78.25 189 ALA A N 1
ATOM 1517 C CA . ALA A 1 189 ? 13.524 9.501 -1.892 1.00 78.25 189 ALA A CA 1
ATOM 1518 C C . ALA A 1 189 ? 12.112 9.896 -2.358 1.00 78.25 189 ALA A C 1
ATOM 1520 O O . ALA A 1 189 ? 11.157 9.829 -1.591 1.00 78.25 189 ALA A O 1
ATOM 1521 N N . GLU A 1 190 ? 11.966 10.309 -3.618 1.00 84.31 190 GLU A N 1
ATOM 1522 C CA . GLU A 1 190 ? 10.712 10.849 -4.141 1.00 84.31 190 GLU A CA 1
ATOM 1523 C C . GLU A 1 190 ? 9.846 9.771 -4.802 1.00 84.31 190 GLU A C 1
ATOM 1525 O O . GLU A 1 190 ? 10.328 8.729 -5.247 1.00 84.31 190 GLU A O 1
ATOM 1530 N N . ASN A 1 191 ? 8.537 10.017 -4.837 1.00 92.38 191 ASN A N 1
ATOM 1531 C CA . ASN A 1 191 ? 7.591 9.231 -5.625 1.00 92.38 191 ASN A CA 1
ATOM 1532 C C . ASN A 1 191 ? 7.742 9.538 -7.122 1.00 92.38 191 ASN A C 1
ATOM 1534 O O . ASN A 1 191 ? 8.372 10.523 -7.510 1.00 92.38 191 ASN A O 1
ATOM 1538 N N . LEU A 1 192 ? 7.086 8.747 -7.974 1.00 95.56 192 LEU A N 1
ATOM 1539 C CA . LEU A 1 192 ? 6.900 9.128 -9.370 1.00 95.56 192 LEU A CA 1
ATOM 1540 C C . LEU A 1 192 ? 6.220 10.491 -9.451 1.00 95.56 192 LEU A C 1
ATOM 1542 O O . LEU A 1 192 ? 5.201 10.741 -8.795 1.00 95.56 192 LEU A O 1
ATOM 1546 N N . THR A 1 193 ? 6.755 11.336 -10.327 1.00 96.69 193 THR A N 1
ATOM 1547 C CA . THR A 1 193 ? 6.113 12.590 -10.716 1.00 96.69 193 THR A CA 1
ATOM 1548 C C . THR A 1 193 ? 4.741 12.319 -11.328 1.00 96.69 193 THR A C 1
ATOM 1550 O O . THR A 1 193 ? 4.470 11.240 -11.866 1.00 96.69 193 THR A O 1
ATOM 1553 N N . GLU A 1 194 ? 3.866 13.324 -11.336 1.00 96.31 194 GLU A N 1
ATOM 1554 C CA . GLU A 1 194 ? 2.546 13.158 -11.941 1.00 96.31 194 GLU A CA 1
ATOM 1555 C C . GLU A 1 194 ? 2.603 12.773 -13.429 1.00 96.31 194 GLU A C 1
ATOM 1557 O O . GLU A 1 194 ? 1.721 12.070 -13.915 1.00 96.31 194 GLU A O 1
ATOM 1562 N N . SER A 1 195 ? 3.609 13.243 -14.178 1.00 97.44 195 SER A N 1
ATOM 1563 C CA . SER A 1 195 ? 3.806 12.855 -15.581 1.00 97.44 195 SER A CA 1
ATOM 1564 C C . SER A 1 195 ? 4.137 11.376 -15.714 1.00 97.44 195 SER A C 1
ATOM 1566 O O . SER A 1 195 ? 3.467 10.689 -16.478 1.00 97.44 195 SER A O 1
ATOM 1568 N N . GLN A 1 196 ? 5.089 10.880 -14.922 1.00 97.88 196 GLN A N 1
ATOM 1569 C CA . GLN A 1 196 ? 5.482 9.470 -14.946 1.00 97.88 196 GLN A CA 1
ATOM 1570 C C . GLN A 1 196 ? 4.322 8.562 -14.524 1.00 97.88 196 GLN A C 1
ATOM 1572 O O . GLN A 1 196 ? 4.066 7.537 -15.158 1.00 97.88 196 GLN A O 1
ATOM 1577 N N . LEU A 1 197 ? 3.562 8.966 -13.499 1.00 98.19 197 LEU A N 1
ATOM 1578 C CA . LEU A 1 197 ? 2.378 8.225 -13.073 1.00 98.19 197 LEU A CA 1
ATOM 1579 C C . LEU A 1 197 ? 1.315 8.193 -14.181 1.00 98.19 197 LEU A C 1
ATOM 1581 O O . LEU A 1 197 ? 0.766 7.131 -14.462 1.00 98.19 197 LEU A O 1
ATOM 1585 N N . ARG A 1 198 ? 1.069 9.318 -14.869 1.00 98.25 198 ARG A N 1
ATOM 1586 C CA . ARG A 1 198 ? 0.133 9.381 -16.007 1.00 98.25 198 ARG A CA 1
ATOM 1587 C C . ARG A 1 198 ? 0.546 8.476 -17.170 1.00 98.25 198 ARG A C 1
ATOM 1589 O O . ARG A 1 198 ? -0.329 7.916 -17.824 1.00 98.25 198 ARG A O 1
ATOM 1596 N N . GLU A 1 199 ? 1.840 8.314 -17.438 1.00 98.44 199 GLU A N 1
ATOM 1597 C CA . GLU A 1 199 ? 2.316 7.381 -18.470 1.00 98.44 199 GLU A CA 1
ATOM 1598 C C . GLU A 1 199 ? 1.984 5.924 -18.109 1.00 98.44 199 GLU A C 1
ATOM 1600 O O . GLU A 1 199 ? 1.487 5.171 -18.951 1.00 98.44 199 GLU A O 1
ATOM 1605 N N . LEU A 1 200 ? 2.154 5.537 -16.840 1.00 98.50 200 LEU A N 1
ATOM 1606 C CA . LEU A 1 200 ? 1.730 4.219 -16.355 1.00 98.50 200 LEU A CA 1
ATOM 1607 C C . LEU A 1 200 ? 0.206 4.048 -16.407 1.00 98.50 200 LEU A C 1
ATOM 1609 O O . LEU A 1 200 ? -0.270 3.002 -16.851 1.00 98.50 200 LEU A O 1
ATOM 1613 N N . GLU A 1 201 ? -0.566 5.070 -16.022 1.00 98.56 201 GLU A N 1
ATOM 1614 C CA . GLU A 1 201 ? -2.036 5.060 -16.110 1.00 98.56 201 GLU A CA 1
ATOM 1615 C C . GLU A 1 201 ? -2.522 4.834 -17.548 1.00 98.56 201 GLU A C 1
ATOM 1617 O O . GLU A 1 201 ? -3.463 4.072 -17.775 1.00 98.56 201 GLU A O 1
ATOM 1622 N N . GLN A 1 202 ? -1.867 5.449 -18.539 1.00 98.50 202 GLN A N 1
ATOM 1623 C CA . GLN A 1 202 ? -2.194 5.259 -19.956 1.00 98.50 202 GLN A CA 1
ATOM 1624 C C . GLN A 1 202 ? -1.931 3.826 -20.426 1.00 98.50 202 GLN A C 1
ATOM 1626 O O . GLN A 1 202 ? -2.731 3.276 -21.186 1.00 98.50 202 GLN A O 1
ATOM 1631 N N . ILE A 1 203 ? -0.837 3.209 -19.971 1.00 98.31 203 ILE A N 1
ATOM 1632 C CA . ILE A 1 203 ? -0.507 1.818 -20.306 1.00 98.31 203 ILE A CA 1
ATOM 1633 C C . ILE A 1 203 ? -1.488 0.854 -19.638 1.00 98.31 203 ILE A C 1
ATOM 1635 O O . ILE A 1 203 ? -1.998 -0.056 -20.294 1.00 98.31 203 ILE A O 1
ATOM 1639 N N . LEU A 1 204 ? -1.740 1.029 -18.341 1.00 98.12 204 LEU A N 1
ATOM 1640 C CA . LEU A 1 204 ? -2.570 0.121 -17.548 1.00 98.12 204 LEU A CA 1
ATOM 1641 C C . LEU A 1 204 ? -4.073 0.332 -17.787 1.00 98.12 204 LEU A C 1
ATOM 1643 O O . LEU A 1 204 ? -4.853 -0.605 -17.619 1.00 98.12 204 LEU A O 1
ATOM 1647 N N . GLY A 1 205 ? -4.473 1.515 -18.257 1.00 98.06 205 GLY A N 1
ATOM 1648 C CA . GLY A 1 205 ? -5.856 1.853 -18.591 1.00 98.06 205 GLY A CA 1
ATOM 1649 C C . GLY A 1 205 ? -6.728 2.172 -17.375 1.00 98.06 205 GLY A C 1
ATOM 1650 O O . GLY A 1 205 ? -7.951 2.070 -17.461 1.00 98.06 205 GLY A O 1
ATOM 1651 N N . CYS A 1 206 ? -6.124 2.534 -16.244 1.00 97.94 206 CYS A N 1
ATOM 1652 C CA . CYS A 1 206 ? -6.825 2.886 -15.012 1.00 97.94 206 CYS A CA 1
ATOM 1653 C C . CYS A 1 206 ? -6.076 3.981 -14.242 1.00 97.94 206 CYS A C 1
ATOM 1655 O O . CYS A 1 206 ? -4.921 4.283 -14.530 1.00 97.94 206 CYS A O 1
ATOM 1657 N N . ARG A 1 207 ? -6.761 4.598 -13.274 1.00 98.25 207 ARG A N 1
ATOM 1658 C CA . ARG A 1 207 ? -6.177 5.604 -12.377 1.00 98.25 207 ARG A CA 1
ATOM 1659 C C . ARG A 1 207 ? -5.399 4.923 -11.261 1.00 98.25 207 ARG A C 1
ATOM 1661 O O . ARG A 1 207 ? -5.930 3.987 -10.657 1.00 98.25 207 ARG A O 1
ATOM 1668 N N . LEU A 1 208 ? -4.208 5.426 -10.958 1.00 98.38 208 LEU A N 1
ATOM 1669 C CA . LEU A 1 208 ? -3.255 4.782 -10.052 1.00 98.38 208 LEU A CA 1
ATOM 1670 C C . LEU A 1 208 ? -3.002 5.612 -8.787 1.00 98.38 208 LEU A C 1
ATOM 1672 O O . LEU A 1 208 ? -3.175 6.832 -8.764 1.00 98.38 208 LEU A O 1
ATOM 1676 N N . ARG A 1 209 ? -2.570 4.927 -7.731 1.00 97.38 209 ARG A N 1
ATOM 1677 C CA . ARG A 1 209 ? -2.049 5.476 -6.477 1.00 97.38 209 ARG A CA 1
ATOM 1678 C C . ARG A 1 209 ? -0.679 4.857 -6.207 1.00 97.38 209 ARG A C 1
ATOM 1680 O O . ARG A 1 209 ? -0.431 3.719 -6.590 1.00 97.38 209 ARG A O 1
ATOM 1687 N N . GLN A 1 210 ? 0.182 5.621 -5.545 1.00 97.88 210 GLN A N 1
ATOM 1688 C CA . GLN A 1 210 ? 1.494 5.182 -5.077 1.00 97.88 210 GLN A CA 1
ATOM 1689 C C . GLN A 1 210 ? 1.432 4.929 -3.569 1.00 97.88 210 GLN A C 1
ATOM 1691 O O . GLN A 1 210 ? 0.892 5.768 -2.847 1.00 97.88 210 GLN A O 1
ATOM 1696 N N . VAL A 1 211 ? 1.970 3.799 -3.125 1.00 97.81 211 VAL A N 1
ATOM 1697 C CA . VAL A 1 211 ? 2.100 3.377 -1.725 1.00 97.81 211 VAL A CA 1
ATOM 1698 C C . VAL A 1 211 ? 3.582 3.108 -1.481 1.00 97.81 211 VAL A C 1
ATOM 1700 O O . VAL A 1 211 ? 4.199 2.361 -2.240 1.00 97.81 211 VAL A O 1
ATOM 1703 N N . ARG A 1 212 ? 4.169 3.751 -0.467 1.00 96.69 212 ARG A N 1
ATOM 1704 C CA . ARG A 1 212 ? 5.552 3.477 -0.054 1.00 96.69 212 ARG A CA 1
ATOM 1705 C C . ARG A 1 212 ? 5.527 2.612 1.186 1.00 96.69 212 ARG A C 1
ATOM 1707 O O . ARG A 1 212 ? 4.888 3.003 2.158 1.00 96.69 212 ARG A O 1
ATOM 1714 N N . ALA A 1 213 ? 6.229 1.491 1.150 1.00 95.88 213 ALA A N 1
ATOM 1715 C CA . ALA A 1 213 ? 6.350 0.609 2.296 1.00 95.88 213 ALA A CA 1
ATOM 1716 C C . ALA A 1 213 ? 7.798 0.495 2.759 1.00 95.88 213 ALA A C 1
ATOM 1718 O O . ALA A 1 213 ? 8.700 0.544 1.927 1.00 95.88 213 ALA A O 1
ATOM 1719 N N . HIS A 1 214 ? 7.978 0.370 4.070 1.00 94.25 214 HIS A N 1
ATOM 1720 C CA . HIS A 1 214 ? 9.247 0.056 4.717 1.00 94.25 214 HIS A CA 1
ATOM 1721 C C . HIS A 1 214 ? 9.032 -1.178 5.593 1.00 94.25 214 HIS A C 1
ATOM 1723 O O . HIS A 1 214 ? 8.073 -1.191 6.370 1.00 94.25 214 HIS A O 1
ATOM 1729 N N . TYR A 1 215 ? 9.881 -2.190 5.442 1.00 91.44 215 TYR A N 1
ATOM 1730 C CA . TYR A 1 215 ? 9.854 -3.433 6.220 1.00 91.44 215 TYR A CA 1
ATOM 1731 C C . TYR A 1 215 ? 11.239 -3.787 6.729 1.00 91.44 215 TYR A C 1
ATOM 1733 O O . TYR A 1 215 ? 12.204 -3.410 6.031 1.00 91.44 215 TYR A O 1
#

Foldseek 3Di:
DDPLVVQLVVVLCCCLPPNDPPPCSPPPVCSCVCVVPSVVVSVCVVVVHDPDPDPKKKKKKKFFPDAEDDFDPVLQVVLQVLVCVVQVPWADWDKAFAPAKDKFAQAPVFQFKQDLPPRDTHGDPVPDPPDPSVVQVVVQVVCSVPDGQQPDWGQDPPPRDIDRSQSIDTPADIHIHRIITMTMPSVDPDDDDPVSQVVSCVSRVGHMDIHMHMD

Radius of gyration: 23.91 Å; chains: 1; bounding box: 70×37×50 Å

pLDDT: mean 89.66, std 10.98, range [48.69, 98.62]

Sequence (215 aa):
MRRDERLRYVISDILFREWDPVGVNDIERVSDEYDSYPPGLTRVACDGGPTGRNMSDDYLKIIPTSAECVPPKRTHRSALVLLRTFFPEGEDFQVEIYDEIEFIDQGENIEAVICPACKQRLEMEHFTEGDPIVAWWYELSEAMDGTAVTAITTRMPCCGRVVRMMDLEFDWPAGFARFELNVMNPNVAENLTESQLRELEQILGCRLRQVRAHY